Protein AF-A0A496LRU5-F1 (afdb_monomer_lite)

Secondary structure (DSSP, 8-state):
-HHHHHHHHHHHHHHHHHHHTT-B-TT--B----TTS-SHHHHHHHHHHHHHHHHHHHHSTTT---TTEEEEEETTEEEEEE-HHHHHHHS---S-SSSSS-TTS-SHHHHHT--SS-S--B-SHHHHTTSSSPBPPHHHHHHH-GGGGTT-TTS-SEEEEE--TT--SS-THHHHHHHHHHHHTT-EEEEE--TT--S-S-TTHHHHHHHHHHHH-

Radius of gyration: 19.45 Å; chains: 1; bounding box: 48×43×54 Å

Foldseek 3Di:
DVLVVLVLVVLQVVQVVQVVLQFADPVRHTFGADSVRDTNVVVVVQVQVVVQLVVVCVVVVPPDDPPQWDFDDPDPDTDTDGNVVVLVVVADQDATPVRQFDQAQPHVNQQVLDDPVGSGAGADPSSVVRHDDHHHDPVVSLVVDCLNCLLPPPDDQEEEDEAESNENSDDPSVVVSVQRSNVVSVGHYRYHHNYPDYDDDPPPVVVVVVVVVVVVD

Structure (mmCIF, N/CA/C/O backbone):
data_AF-A0A496LRU5-F1
#
_entry.id   AF-A0A496LRU5-F1
#
loop_
_atom_site.group_PDB
_atom_site.id
_atom_site.type_symbol
_atom_site.label_atom_id
_atom_site.label_alt_id
_atom_site.label_comp_id
_atom_site.label_asym_id
_atom_site.label_entity_id
_atom_site.label_seq_id
_atom_site.pdbx_PDB_ins_code
_atom_site.Cartn_x
_atom_site.Cartn_y
_atom_site.Cartn_z
_atom_site.occupancy
_atom_site.B_iso_or_equiv
_atom_site.auth_seq_id
_atom_site.auth_comp_id
_atom_site.auth_asym_id
_atom_site.auth_atom_id
_atom_site.pdbx_PDB_model_num
ATOM 1 N N . ALA A 1 1 ? 24.713 8.171 -2.375 1.00 74.06 1 ALA A N 1
ATOM 2 C CA . ALA A 1 1 ? 23.988 9.373 -2.842 1.00 74.06 1 ALA A CA 1
ATOM 3 C C . ALA A 1 1 ? 22.781 8.951 -3.674 1.00 74.06 1 ALA A C 1
ATOM 5 O O . ALA A 1 1 ? 21.661 9.258 -3.290 1.00 74.06 1 ALA A O 1
ATOM 6 N N . GLU A 1 2 ? 23.004 8.104 -4.676 1.00 91.38 2 GLU A N 1
ATOM 7 C CA . GLU A 1 2 ? 21.995 7.574 -5.601 1.00 91.38 2 GLU A CA 1
ATOM 8 C C . GLU A 1 2 ? 20.692 7.052 -4.958 1.00 91.38 2 GLU A C 1
ATOM 10 O O . GLU A 1 2 ? 19.622 7.573 -5.254 1.00 91.38 2 GLU A O 1
ATOM 15 N N . GLN A 1 3 ? 20.731 6.119 -3.994 1.00 94.38 3 GLN A N 1
ATOM 16 C CA . GLN A 1 3 ? 19.487 5.607 -3.377 1.00 94.38 3 GLN A CA 1
ATOM 17 C C . GLN A 1 3 ? 18.639 6.681 -2.668 1.00 94.38 3 GLN A C 1
ATOM 19 O O . GLN A 1 3 ? 17.418 6.537 -2.575 1.00 94.38 3 GLN A O 1
ATOM 24 N N . LYS A 1 4 ? 19.261 7.757 -2.160 1.00 96.38 4 LYS A N 1
ATOM 25 C CA . LYS A 1 4 ? 18.538 8.877 -1.532 1.00 96.38 4 LYS A CA 1
ATOM 26 C C . LYS A 1 4 ? 17.843 9.739 -2.587 1.00 96.38 4 LYS A C 1
ATOM 28 O O . LYS A 1 4 ? 16.709 10.150 -2.372 1.00 96.38 4 LYS A O 1
ATOM 33 N N . GLU A 1 5 ? 18.486 9.958 -3.731 1.00 97.12 5 GLU A N 1
ATOM 34 C CA . GLU A 1 5 ? 17.904 10.682 -4.868 1.00 97.12 5 GLU A CA 1
ATOM 35 C C . GLU A 1 5 ? 16.737 9.904 -5.481 1.00 97.12 5 GLU A C 1
ATOM 37 O O . GLU A 1 5 ? 15.654 10.460 -5.665 1.00 97.12 5 GLU A O 1
ATOM 42 N N . LEU A 1 6 ? 16.907 8.592 -5.689 1.00 97.69 6 LEU A N 1
ATOM 43 C CA . LEU A 1 6 ? 15.821 7.707 -6.118 1.00 97.69 6 LEU A CA 1
ATOM 44 C C . LEU A 1 6 ? 14.661 7.732 -5.116 1.00 97.69 6 LEU A C 1
ATOM 46 O O . LEU A 1 6 ? 13.498 7.784 -5.511 1.00 97.69 6 LEU A O 1
ATOM 50 N N . SER A 1 7 ? 14.969 7.750 -3.815 1.00 97.81 7 SER A N 1
ATOM 51 C CA . SER A 1 7 ? 13.952 7.813 -2.763 1.00 97.81 7 SER A CA 1
ATOM 52 C C . SER A 1 7 ? 13.174 9.124 -2.805 1.00 97.81 7 SER A C 1
ATOM 54 O O . SER A 1 7 ? 11.960 9.104 -2.616 1.00 97.81 7 SER A O 1
ATOM 56 N N . ALA A 1 8 ? 13.846 10.252 -3.046 1.00 97.94 8 ALA A N 1
ATOM 57 C CA . ALA A 1 8 ? 13.193 11.548 -3.179 1.00 97.94 8 ALA A CA 1
ATOM 58 C C . ALA A 1 8 ? 12.279 11.581 -4.413 1.00 97.94 8 ALA A C 1
ATOM 60 O O . ALA A 1 8 ? 11.120 11.973 -4.300 1.00 97.94 8 ALA A O 1
ATOM 61 N N . ALA A 1 9 ? 12.757 11.085 -5.558 1.00 97.75 9 ALA A N 1
ATOM 62 C CA . ALA A 1 9 ? 11.973 11.033 -6.789 1.00 97.75 9 ALA A CA 1
ATOM 63 C C . ALA A 1 9 ? 10.719 10.150 -6.649 1.00 97.75 9 ALA A C 1
ATOM 65 O O . ALA A 1 9 ? 9.624 10.567 -7.028 1.00 97.75 9 ALA A O 1
ATOM 66 N N . LEU A 1 10 ? 10.855 8.959 -6.054 1.00 98.12 10 LEU A N 1
ATOM 67 C CA . LEU A 1 10 ? 9.726 8.060 -5.790 1.00 98.12 10 LEU A CA 1
ATOM 68 C C . LEU A 1 10 ? 8.732 8.670 -4.793 1.00 98.12 10 LEU A C 1
ATOM 70 O O . LEU A 1 10 ? 7.524 8.609 -5.023 1.00 98.12 10 LEU A O 1
ATOM 74 N N . LYS A 1 11 ? 9.223 9.314 -3.722 1.00 98.00 11 LYS A N 1
ATOM 75 C CA . LYS A 1 11 ? 8.371 10.028 -2.759 1.00 98.00 11 LYS A CA 1
ATOM 76 C C . LYS A 1 11 ? 7.549 11.117 -3.452 1.00 98.00 11 LYS A C 1
ATOM 78 O O . LYS A 1 11 ? 6.349 11.196 -3.217 1.00 98.00 11 LYS A O 1
ATOM 83 N N . SER A 1 12 ? 8.163 11.921 -4.319 1.00 98.00 12 SER A N 1
ATOM 84 C CA . SER A 1 12 ? 7.475 13.006 -5.033 1.00 98.00 12 SER A CA 1
ATOM 85 C C . SER A 1 12 ? 6.451 12.521 -6.063 1.00 98.00 12 SER A C 1
ATOM 87 O O . SER A 1 12 ? 5.511 13.251 -6.367 1.00 98.00 12 SER A O 1
ATOM 89 N N . ALA A 1 13 ? 6.591 11.301 -6.590 1.00 98.06 13 ALA A N 1
ATOM 90 C CA . ALA A 1 13 ? 5.623 10.725 -7.526 1.00 98.06 13 ALA A CA 1
ATOM 91 C C . ALA A 1 13 ? 4.361 10.175 -6.831 1.00 98.06 13 ALA A C 1
ATOM 93 O O . ALA A 1 13 ? 3.287 10.122 -7.434 1.00 98.06 13 ALA A O 1
ATOM 94 N N . PHE A 1 14 ? 4.473 9.773 -5.562 1.00 98.62 14 PHE A N 1
ATOM 95 C CA . PHE A 1 14 ? 3.406 9.078 -4.842 1.00 98.62 14 PHE A CA 1
ATOM 96 C C . PHE A 1 14 ? 2.102 9.888 -4.670 1.00 98.62 14 PHE A C 1
ATOM 98 O O . PHE A 1 14 ? 1.035 9.308 -4.885 1.00 98.62 14 PHE A O 1
ATOM 105 N N . PRO A 1 15 ? 2.121 11.207 -4.367 1.00 98.75 15 PRO A N 1
ATOM 106 C CA . PRO A 1 15 ? 0.895 12.000 -4.251 1.00 98.75 15 PRO A CA 1
ATOM 107 C C . PRO A 1 15 ? 0.012 11.974 -5.500 1.00 98.75 15 PRO A C 1
ATOM 109 O O . PRO A 1 15 ? -1.200 11.791 -5.397 1.00 98.75 15 PRO A O 1
ATOM 112 N N . ALA A 1 16 ? 0.614 12.098 -6.687 1.00 98.56 16 ALA A N 1
ATOM 113 C CA . ALA A 1 16 ? -0.126 12.070 -7.946 1.00 98.56 16 ALA A CA 1
ATOM 114 C C . ALA A 1 16 ? -0.821 10.718 -8.159 1.00 98.56 16 ALA A C 1
ATOM 116 O O . ALA A 1 16 ? -1.989 10.680 -8.550 1.00 98.56 16 ALA A O 1
ATOM 117 N N . TYR A 1 17 ? -0.132 9.618 -7.835 1.00 98.50 17 TYR A N 1
ATOM 118 C CA . TYR A 1 17 ? -0.721 8.282 -7.864 1.00 98.50 17 TYR A CA 1
ATOM 119 C C . TYR A 1 17 ? -1.917 8.172 -6.911 1.00 98.50 17 TYR A C 1
ATOM 121 O O . TYR A 1 17 ? -3.005 7.820 -7.363 1.00 98.50 17 TYR A O 1
ATOM 129 N N . VAL A 1 18 ? -1.763 8.531 -5.630 1.00 98.75 18 VAL A N 1
ATOM 130 C CA . VAL A 1 18 ? -2.856 8.445 -4.640 1.00 98.75 18 VAL A CA 1
ATOM 131 C C . VAL A 1 18 ? -4.069 9.263 -5.080 1.00 98.75 18 VAL A C 1
ATOM 133 O O . VAL A 1 18 ? -5.191 8.761 -5.059 1.00 98.75 18 VAL A O 1
ATOM 136 N N . ASN A 1 19 ? -3.850 10.491 -5.551 1.00 98.81 19 ASN A N 1
ATOM 137 C CA . ASN A 1 19 ? -4.933 11.361 -6.002 1.00 98.81 19 ASN A CA 1
ATOM 138 C C . ASN A 1 19 ? -5.656 10.798 -7.234 1.00 98.81 19 ASN A C 1
ATOM 140 O O . ASN A 1 19 ? -6.875 10.928 -7.334 1.00 98.81 19 ASN A O 1
ATOM 144 N N . SER A 1 20 ? -4.942 10.122 -8.143 1.00 98.56 20 SER A N 1
ATOM 145 C CA . SER A 1 20 ? -5.554 9.499 -9.328 1.00 98.56 20 SER A CA 1
ATOM 146 C C . SER A 1 20 ? -6.570 8.400 -8.988 1.00 98.56 20 SER A C 1
ATOM 148 O O . SER A 1 20 ? -7.484 8.137 -9.770 1.00 98.56 20 SER A O 1
ATOM 150 N N . LEU A 1 21 ? -6.453 7.789 -7.804 1.00 98.56 21 LEU A N 1
ATOM 151 C CA . LEU A 1 21 ? -7.350 6.731 -7.343 1.00 98.56 21 LEU A CA 1
ATOM 152 C C . LEU A 1 21 ? -8.710 7.255 -6.859 1.00 98.56 21 LEU A C 1
ATOM 154 O O . LEU A 1 21 ? -9.627 6.457 -6.683 1.00 98.56 21 LEU A O 1
ATOM 158 N N . ASN A 1 22 ? -8.860 8.572 -6.650 1.00 98.38 22 ASN A N 1
ATOM 159 C CA . ASN A 1 22 ? -10.100 9.206 -6.177 1.00 98.38 22 ASN A CA 1
ATOM 160 C C . ASN A 1 22 ? -10.677 8.556 -4.903 1.00 98.38 22 ASN A C 1
ATOM 162 O O . ASN A 1 22 ? -11.898 8.432 -4.755 1.00 98.38 22 ASN A O 1
ATOM 166 N N . LEU A 1 23 ? -9.794 8.133 -3.992 1.00 98.69 23 LEU A N 1
ATOM 167 C CA . LEU A 1 23 ? -10.175 7.424 -2.774 1.00 98.69 23 LEU A CA 1
ATOM 168 C C . LEU A 1 23 ? -11.029 8.304 -1.862 1.00 98.69 23 LEU A C 1
ATOM 170 O O . LEU A 1 23 ? -10.785 9.503 -1.699 1.00 98.69 23 LEU A O 1
ATOM 174 N N . LYS A 1 24 ? -12.014 7.680 -1.224 1.00 98.69 24 LYS A N 1
ATOM 175 C CA . LYS A 1 24 ? -12.898 8.299 -0.242 1.00 98.69 24 LYS A CA 1
ATOM 176 C C . LYS A 1 24 ? -12.969 7.460 1.019 1.00 98.69 24 LYS A C 1
ATOM 178 O O . LYS A 1 24 ? -12.944 6.232 0.958 1.00 98.69 24 LYS A O 1
ATOM 183 N N . ASP A 1 25 ? -13.121 8.120 2.158 1.00 97.75 25 ASP A N 1
ATOM 184 C CA . ASP A 1 25 ? -13.444 7.428 3.400 1.00 97.75 25 ASP A CA 1
ATOM 185 C C . ASP A 1 25 ? -14.924 7.004 3.466 1.00 97.75 25 ASP A C 1
ATOM 187 O O . ASP A 1 25 ? -15.736 7.320 2.593 1.00 97.75 25 ASP A O 1
ATOM 191 N N . ALA A 1 26 ? -15.301 6.321 4.550 1.00 94.38 26 ALA A N 1
ATOM 192 C CA . ALA A 1 26 ? -16.673 5.868 4.786 1.00 94.38 26 ALA A CA 1
ATOM 193 C C . ALA A 1 26 ? -17.714 7.005 4.882 1.00 94.38 26 ALA A C 1
ATOM 195 O O . ALA A 1 26 ? -18.909 6.748 4.765 1.00 94.38 26 ALA A O 1
ATOM 196 N N . LYS A 1 27 ? -17.285 8.257 5.094 1.00 96.31 27 LYS A N 1
ATOM 197 C CA . LYS A 1 27 ? -18.152 9.448 5.098 1.00 96.31 27 LYS A CA 1
ATOM 198 C C . LYS A 1 27 ? -18.202 10.131 3.725 1.00 96.31 27 LYS A C 1
ATOM 200 O O . LYS A 1 27 ? -18.796 11.197 3.599 1.00 96.31 27 LYS A O 1
ATOM 205 N N . GLY A 1 28 ? -17.568 9.549 2.706 1.00 97.25 28 GLY A N 1
ATOM 206 C CA . GLY A 1 28 ? -17.490 10.097 1.356 1.00 97.25 28 GLY A CA 1
ATOM 207 C C . GLY A 1 28 ? -16.471 11.228 1.190 1.00 97.25 28 GLY A C 1
ATOM 208 O O . GLY A 1 28 ? -16.462 11.872 0.140 1.00 97.25 28 GLY A O 1
ATOM 209 N N . ARG A 1 29 ? -15.616 11.488 2.188 1.00 98.25 29 ARG A N 1
ATOM 210 C CA . ARG A 1 29 ? -14.600 12.551 2.126 1.00 98.25 29 ARG A CA 1
ATOM 211 C C . ARG A 1 29 ? -13.419 12.090 1.285 1.00 98.25 29 ARG A C 1
ATOM 213 O O . ARG A 1 29 ? -12.926 10.984 1.491 1.00 98.25 29 ARG A O 1
ATOM 220 N N . ALA A 1 30 ? -12.956 12.943 0.375 1.00 98.56 30 ALA A N 1
ATOM 221 C CA . ALA A 1 30 ? -11.807 12.647 -0.473 1.00 98.56 30 ALA A CA 1
ATOM 222 C C . ALA A 1 30 ? -10.511 12.530 0.348 1.00 98.56 30 ALA A C 1
ATOM 224 O O . ALA A 1 30 ? -10.233 13.353 1.228 1.00 98.56 30 ALA A O 1
ATOM 225 N N . LEU A 1 31 ? -9.720 11.508 0.033 1.00 98.81 31 LEU A N 1
ATOM 226 C CA . LEU A 1 31 ? -8.421 11.233 0.632 1.00 98.81 31 LEU A CA 1
ATOM 227 C C . LEU A 1 31 ? -7.329 11.558 -0.385 1.00 98.81 31 LEU A C 1
ATOM 229 O O . LEU A 1 31 ? -7.114 10.810 -1.336 1.00 98.81 31 LEU A O 1
ATOM 233 N N . THR A 1 32 ? -6.662 12.690 -0.187 1.00 98.81 32 THR A N 1
ATOM 234 C CA . THR A 1 32 ? -5.685 13.244 -1.127 1.00 98.81 32 THR A CA 1
ATOM 235 C C . THR A 1 32 ? -4.366 13.564 -0.442 1.00 98.81 32 THR A C 1
ATOM 237 O O . THR A 1 32 ? -4.296 13.687 0.785 1.00 98.81 32 THR A O 1
ATOM 240 N N . LEU A 1 33 ? -3.329 13.728 -1.258 1.00 98.81 33 LEU A N 1
ATOM 241 C CA . LEU A 1 33 ? -2.011 14.211 -0.869 1.00 98.81 33 LEU A CA 1
ATOM 242 C C . LEU A 1 33 ? -1.630 15.441 -1.697 1.00 98.81 33 LEU A C 1
ATOM 244 O O . LEU A 1 33 ? -1.815 15.480 -2.913 1.00 98.81 33 LEU A O 1
ATOM 248 N N . GLU A 1 34 ? -1.059 16.435 -1.038 1.00 98.50 34 GLU A N 1
ATOM 249 C CA . GLU A 1 34 ? -0.376 17.563 -1.657 1.00 98.50 34 GLU A CA 1
ATOM 250 C C . GLU A 1 34 ? 1.005 17.138 -2.188 1.00 98.50 34 GLU A C 1
ATOM 252 O O . GLU A 1 34 ? 1.523 16.088 -1.796 1.00 98.50 34 GLU A O 1
ATOM 257 N N . PRO A 1 35 ? 1.665 17.950 -3.040 1.00 97.69 35 PRO A N 1
ATOM 258 C CA . PRO A 1 35 ? 3.027 17.663 -3.504 1.00 97.69 35 PRO A CA 1
ATOM 259 C C . PRO A 1 35 ? 4.055 17.473 -2.375 1.00 97.69 35 PRO A C 1
ATOM 261 O O . PRO A 1 35 ? 5.057 16.787 -2.563 1.00 97.69 35 PRO A O 1
ATOM 264 N N . SER A 1 36 ? 3.803 18.057 -1.198 1.00 96.88 36 SER A N 1
ATOM 265 C CA . SER A 1 36 ? 4.598 17.869 0.023 1.00 96.88 36 SER A CA 1
ATOM 266 C C . SER A 1 36 ? 4.515 16.441 0.590 1.00 96.88 36 SER A C 1
ATOM 268 O O . SER A 1 36 ? 5.413 16.013 1.317 1.00 96.88 36 SER A O 1
ATOM 270 N N . GLY A 1 37 ? 3.464 15.691 0.242 1.00 97.06 37 GLY A N 1
ATOM 271 C CA . GLY A 1 37 ? 3.099 14.418 0.860 1.00 97.06 37 GLY A CA 1
ATOM 272 C C . GLY A 1 37 ? 2.202 14.561 2.095 1.00 97.06 37 GLY A C 1
ATOM 273 O O . GLY A 1 37 ? 1.860 13.547 2.699 1.00 97.06 37 GLY A O 1
ATOM 274 N N . GLU A 1 38 ? 1.806 15.783 2.459 1.00 97.94 38 GLU A N 1
ATOM 275 C CA . GLU A 1 38 ? 0.797 16.045 3.491 1.00 97.94 38 GLU A CA 1
ATOM 276 C C . GLU A 1 38 ? -0.619 15.976 2.900 1.00 97.94 38 GLU A C 1
ATOM 278 O O . GLU A 1 38 ? -0.798 16.077 1.689 1.00 97.94 38 GLU A O 1
ATOM 283 N N . GLY A 1 39 ? -1.643 15.789 3.733 1.00 98.06 39 GLY A N 1
ATOM 284 C CA . GLY A 1 39 ? -3.039 15.814 3.285 1.00 98.06 39 GLY A CA 1
ATOM 285 C C . GLY A 1 39 ? -3.934 14.797 3.984 1.00 98.06 39 GLY A C 1
ATOM 286 O O . GLY A 1 39 ? -3.503 14.036 4.854 1.00 98.06 39 GLY A O 1
ATOM 287 N N . SER A 1 40 ? -5.206 14.762 3.583 1.00 98.69 40 SER A N 1
ATOM 288 C CA . SER A 1 40 ? -6.230 13.938 4.234 1.00 98.69 40 SER A CA 1
ATOM 289 C C . SER A 1 40 ? -5.938 12.438 4.170 1.00 98.69 40 SER A C 1
ATOM 291 O O . SER A 1 40 ? -6.322 11.715 5.086 1.00 98.69 40 SER A O 1
ATOM 293 N N . PHE A 1 41 ? -5.223 11.955 3.146 1.00 98.81 41 PHE A N 1
ATOM 294 C CA . PHE A 1 41 ? -4.793 10.556 3.099 1.00 98.81 41 PHE A CA 1
ATOM 295 C C . PHE A 1 41 ? -3.747 10.237 4.181 1.00 98.81 41 PHE A C 1
ATOM 297 O O . PHE A 1 41 ? -3.882 9.228 4.872 1.00 98.81 41 PHE A O 1
ATOM 304 N N . LYS A 1 42 ? -2.744 11.104 4.390 1.00 98.31 42 LYS A N 1
ATOM 305 C CA . LYS A 1 42 ? -1.741 10.922 5.456 1.00 98.31 42 LYS A CA 1
ATOM 306 C C . LYS A 1 42 ? -2.395 10.987 6.838 1.00 98.31 42 LYS A C 1
ATOM 308 O O . LYS A 1 42 ? -2.134 10.126 7.674 1.00 98.31 42 LYS A O 1
ATOM 313 N N . GLU A 1 43 ? -3.319 11.923 7.053 1.00 97.69 43 GLU A N 1
ATOM 314 C CA . GLU A 1 43 ? -4.087 11.990 8.306 1.00 97.69 43 GLU A CA 1
ATOM 315 C C . GLU A 1 43 ? -4.954 10.742 8.530 1.00 97.69 43 GLU A C 1
ATOM 317 O O . GLU A 1 43 ? -5.107 10.281 9.661 1.00 97.69 43 GLU A O 1
ATOM 322 N N . TYR A 1 44 ? -5.468 10.127 7.462 1.00 98.00 44 TYR A N 1
ATOM 323 C CA . TYR A 1 44 ? -6.178 8.853 7.562 1.00 98.00 44 TYR A CA 1
ATOM 324 C C . TYR A 1 44 ? -5.251 7.698 7.978 1.00 98.00 44 TYR A C 1
ATOM 326 O O . TYR A 1 44 ? -5.631 6.881 8.820 1.00 98.00 44 TYR A O 1
ATOM 334 N N . VAL A 1 45 ? -4.022 7.642 7.447 1.00 97.94 45 VAL A N 1
ATOM 335 C CA . VAL A 1 45 ? -2.993 6.675 7.879 1.00 97.94 45 VAL A CA 1
ATOM 336 C C . VAL A 1 45 ? -2.672 6.864 9.365 1.00 97.94 45 VAL A C 1
ATOM 338 O O . VAL A 1 45 ? -2.715 5.896 10.125 1.00 97.94 45 VAL A O 1
ATOM 341 N N . LYS A 1 46 ? -2.425 8.108 9.798 1.00 96.44 46 LYS A N 1
ATOM 342 C CA . LYS A 1 46 ? -2.170 8.452 11.207 1.00 96.44 46 LYS A CA 1
ATOM 343 C C . LYS A 1 46 ? -3.315 7.998 12.101 1.00 96.44 46 LYS A C 1
ATOM 345 O O . LYS A 1 46 ? -3.089 7.284 13.071 1.00 96.44 46 LYS A O 1
ATOM 350 N N . LYS A 1 47 ? -4.554 8.331 11.728 1.00 94.56 47 LYS A N 1
ATOM 351 C CA . LYS A 1 47 ? -5.742 7.907 12.472 1.00 94.56 47 LYS A CA 1
ATOM 352 C C . LYS A 1 47 ? -5.851 6.382 12.555 1.00 94.56 47 LYS A C 1
ATOM 354 O O . LYS A 1 47 ? -6.185 5.863 13.612 1.00 94.56 47 LYS A O 1
ATOM 359 N N . THR A 1 48 ? -5.553 5.666 11.472 1.00 96.31 48 THR A N 1
ATOM 360 C CA . THR A 1 48 ? -5.593 4.194 11.441 1.00 96.31 48 THR A CA 1
ATOM 361 C C . THR A 1 48 ? -4.621 3.585 12.460 1.00 96.31 48 THR A C 1
ATOM 363 O O . THR A 1 48 ? -4.979 2.649 13.173 1.00 96.31 48 THR A O 1
ATOM 366 N N . LEU A 1 49 ? -3.412 4.140 12.578 1.00 95.50 49 LEU A N 1
ATOM 367 C CA . LEU A 1 49 ? -2.426 3.732 13.585 1.00 95.50 49 LEU A CA 1
ATOM 368 C C . LEU A 1 49 ? -2.848 4.123 15.011 1.00 95.50 49 LEU A C 1
ATOM 370 O O . LEU A 1 49 ? -2.699 3.326 15.937 1.00 95.50 49 LEU A O 1
ATOM 374 N N . SER A 1 50 ? -3.443 5.302 15.194 1.00 92.50 50 SER A N 1
ATOM 375 C CA . SER A 1 50 ? -4.003 5.707 16.489 1.00 92.50 50 SER A CA 1
ATOM 376 C C . SER A 1 50 ? -5.134 4.783 16.948 1.00 92.50 50 SER A C 1
ATOM 378 O O . SER A 1 50 ? -5.160 4.353 18.102 1.00 92.50 50 SER A O 1
ATOM 380 N N . ASP A 1 51 ? -6.047 4.428 16.040 1.00 92.12 51 ASP A N 1
ATOM 381 C CA . ASP A 1 51 ? -7.147 3.496 16.305 1.00 92.12 51 ASP A CA 1
ATOM 382 C C . ASP A 1 51 ? -6.611 2.089 16.621 1.00 92.12 51 ASP A C 1
ATOM 384 O O . ASP A 1 51 ? -7.119 1.419 17.523 1.00 92.12 51 ASP A O 1
ATOM 388 N N . SER A 1 52 ? -5.552 1.660 15.926 1.00 93.31 52 SER A N 1
ATOM 389 C CA . SER A 1 52 ? -4.828 0.414 16.200 1.00 93.31 52 SER A CA 1
ATOM 390 C C . SER A 1 52 ? -4.284 0.362 17.631 1.00 93.31 52 SER A C 1
ATOM 392 O O . SER A 1 52 ? -4.575 -0.583 18.372 1.00 93.31 52 SER A O 1
ATOM 394 N N . PHE A 1 53 ? -3.560 1.403 18.054 1.00 91.50 53 PHE A N 1
ATOM 395 C CA . PHE A 1 53 ? -3.045 1.504 19.419 1.00 91.50 53 PHE A CA 1
ATOM 396 C C . PHE A 1 53 ? -4.175 1.491 20.453 1.00 91.50 53 PHE A C 1
ATOM 398 O O . PHE A 1 53 ? -4.107 0.765 21.446 1.00 91.50 53 PHE A O 1
ATOM 405 N N . ALA A 1 54 ? -5.238 2.267 20.219 1.00 88.88 54 ALA A N 1
ATOM 406 C CA . ALA A 1 54 ? -6.388 2.326 21.116 1.00 88.88 54 ALA A CA 1
ATOM 407 C C . ALA A 1 54 ? -7.072 0.956 21.259 1.00 88.88 54 ALA A C 1
ATOM 409 O O . ALA A 1 54 ? -7.400 0.540 22.375 1.00 88.88 54 ALA A O 1
ATOM 410 N N . ALA A 1 55 ? -7.233 0.224 20.152 1.00 89.00 55 ALA A N 1
ATOM 411 C CA . ALA A 1 55 ? -7.779 -1.126 20.156 1.00 89.00 55 ALA A CA 1
ATOM 412 C C . ALA A 1 55 ? -6.901 -2.085 20.973 1.00 89.00 55 ALA A C 1
ATOM 414 O O . ALA A 1 55 ? -7.421 -2.792 21.838 1.00 89.00 55 ALA A O 1
ATOM 415 N N . ALA A 1 56 ? -5.581 -2.065 20.778 1.00 89.25 56 ALA A N 1
ATOM 416 C CA . ALA A 1 56 ? -4.653 -2.903 21.536 1.00 89.25 56 ALA A CA 1
ATOM 417 C C . ALA A 1 56 ? -4.654 -2.567 23.036 1.00 89.25 56 ALA A C 1
ATOM 419 O O . ALA A 1 56 ? -4.817 -3.450 23.878 1.00 89.25 56 ALA A O 1
ATOM 420 N N . LYS A 1 57 ? -4.603 -1.277 23.384 1.00 85.38 57 LYS A N 1
ATOM 421 C CA . LYS A 1 57 ? -4.676 -0.807 24.774 1.00 85.38 57 LYS A CA 1
ATOM 422 C C . LYS A 1 57 ? -5.988 -1.200 25.455 1.00 85.38 57 LYS A C 1
ATOM 424 O O . LYS A 1 57 ? -6.000 -1.473 26.650 1.00 85.38 57 LYS A O 1
ATOM 429 N N . SER A 1 58 ? -7.101 -1.245 24.722 1.00 83.56 58 SER A N 1
ATOM 430 C CA . SER A 1 58 ? -8.388 -1.670 25.288 1.00 83.56 58 SER A CA 1
ATOM 431 C C . SER A 1 58 ? -8.412 -3.153 25.689 1.00 83.56 58 SER A C 1
ATOM 433 O O . SER A 1 58 ? -9.101 -3.502 26.651 1.00 83.56 58 SER A O 1
ATOM 435 N N . ARG A 1 59 ? -7.638 -3.994 24.985 1.00 80.62 59 ARG A N 1
ATOM 436 C CA . ARG A 1 59 ? -7.498 -5.439 25.228 1.00 80.62 59 ARG A CA 1
ATOM 437 C C . ARG A 1 59 ? -6.518 -5.724 26.365 1.00 80.62 59 ARG A C 1
ATOM 439 O O . ARG A 1 59 ? -6.811 -6.545 27.227 1.00 80.62 59 ARG A O 1
ATOM 446 N N . GLU A 1 60 ? -5.410 -4.986 26.414 1.00 72.62 60 GLU A N 1
ATOM 447 C CA . GLU A 1 60 ? -4.323 -5.171 27.385 1.00 72.62 60 GLU A CA 1
ATOM 448 C C . GLU A 1 60 ? -4.028 -3.870 28.147 1.00 72.62 60 GLU A C 1
ATOM 450 O O . GLU A 1 60 ? -2.994 -3.218 27.983 1.00 72.62 60 GLU A O 1
ATOM 455 N N . LYS A 1 61 ? -4.981 -3.476 29.002 1.00 62.44 61 LYS A N 1
ATOM 456 C CA . LYS A 1 61 ? -5.055 -2.152 29.655 1.00 62.44 61 LYS A CA 1
ATOM 457 C C . LYS A 1 61 ? -3.829 -1.731 30.478 1.00 62.44 61 LYS A C 1
ATOM 459 O O . LYS A 1 61 ? -3.724 -0.551 30.805 1.00 62.44 61 LYS A O 1
ATOM 464 N N . SER A 1 62 ? -2.927 -2.647 30.829 1.00 61.03 62 SER A N 1
ATOM 465 C CA . SER A 1 62 ? -1.826 -2.406 31.771 1.00 61.03 62 SER A CA 1
ATOM 466 C C . SER A 1 62 ? -0.415 -2.425 31.170 1.00 61.03 62 SER A C 1
ATOM 468 O O . SER A 1 62 ? 0.519 -2.077 31.889 1.00 61.03 62 SER A O 1
ATOM 470 N N . LEU A 1 63 ? -0.228 -2.799 29.897 1.00 59.25 63 LEU A N 1
ATOM 471 C CA . LEU A 1 63 ? 1.118 -3.070 29.355 1.00 59.25 63 LEU A CA 1
ATOM 472 C C . LEU A 1 63 ? 1.599 -2.072 28.292 1.00 59.25 63 LEU A C 1
ATOM 474 O O . LEU A 1 63 ? 2.804 -1.877 28.142 1.00 59.25 63 LEU A O 1
ATOM 478 N N . LEU A 1 64 ? 0.688 -1.385 27.596 1.00 71.44 64 LEU A N 1
ATOM 479 C CA . LEU A 1 64 ? 1.059 -0.472 26.511 1.00 71.44 64 LEU A CA 1
ATOM 480 C C . LEU A 1 64 ? 1.225 0.971 27.004 1.00 71.44 64 LEU A C 1
ATOM 482 O O . LEU A 1 64 ? 0.251 1.669 27.312 1.00 71.44 64 LEU A O 1
ATOM 486 N N . LYS A 1 65 ? 2.480 1.432 27.048 1.00 70.88 65 LYS A N 1
ATOM 487 C CA . LYS A 1 65 ? 2.813 2.842 27.283 1.00 70.88 65 LYS A CA 1
ATOM 488 C C . LYS A 1 65 ? 2.543 3.663 26.013 1.00 70.88 65 LYS A C 1
ATOM 490 O O . LYS A 1 65 ? 2.838 3.193 24.917 1.00 70.88 65 LYS A O 1
ATOM 495 N N . PRO A 1 66 ? 2.000 4.886 26.135 1.00 72.81 66 PRO A N 1
ATOM 496 C CA . PRO A 1 66 ? 1.728 5.765 25.000 1.00 72.81 66 PRO A CA 1
ATOM 497 C C . PRO A 1 66 ? 3.014 6.450 24.501 1.00 72.81 66 PRO A C 1
ATOM 499 O O . PRO A 1 66 ? 3.102 7.668 24.498 1.00 72.81 66 PRO A O 1
ATOM 502 N N . GLU A 1 67 ? 4.035 5.679 24.122 1.00 77.88 67 GLU A N 1
ATOM 503 C CA . GLU A 1 67 ? 5.364 6.206 23.760 1.00 77.88 67 GLU A CA 1
ATOM 504 C C . GLU A 1 67 ? 5.316 7.190 22.579 1.00 77.88 67 GLU A C 1
ATOM 506 O O . GLU A 1 67 ? 6.029 8.190 22.567 1.00 77.88 67 GLU A O 1
ATOM 511 N N . PHE A 1 68 ? 4.384 6.968 21.653 1.00 85.19 68 PHE A N 1
ATOM 512 C CA . PHE A 1 68 ? 4.149 7.825 20.490 1.00 85.19 68 PHE A CA 1
ATOM 513 C C . PHE A 1 68 ? 2.955 8.765 20.653 1.00 85.19 68 PHE A C 1
ATOM 515 O O . PHE A 1 68 ? 2.479 9.295 19.655 1.00 85.19 68 PHE A O 1
ATOM 522 N N . PHE A 1 69 ? 2.435 8.963 21.869 1.00 83.31 69 PHE A N 1
ATOM 523 C CA . PHE A 1 69 ? 1.332 9.897 22.087 1.00 83.31 69 PHE A CA 1
ATOM 524 C C . PHE A 1 69 ? 1.677 10.946 23.132 1.00 83.31 69 PHE A C 1
ATOM 526 O O . PHE A 1 69 ? 2.082 10.628 24.251 1.00 83.31 69 PHE A O 1
ATOM 533 N N . THR A 1 70 ? 1.446 12.205 22.786 1.00 78.56 70 THR A N 1
ATOM 534 C CA . THR A 1 70 ? 1.440 13.316 23.737 1.00 78.56 70 THR A CA 1
ATOM 535 C C . THR A 1 70 ? 0.017 13.707 24.079 1.00 78.56 70 THR A C 1
ATOM 537 O O . THR A 1 70 ? -0.894 13.599 23.265 1.00 78.56 70 THR A O 1
ATOM 540 N N . LEU A 1 71 ? -0.180 14.121 25.327 1.00 73.50 71 LEU A N 1
ATOM 541 C CA . LEU A 1 71 ? -1.431 14.715 25.762 1.00 73.50 71 LEU A CA 1
ATOM 542 C C . LEU A 1 71 ? -1.336 16.213 25.487 1.00 73.50 71 LEU A C 1
ATOM 544 O O . LEU A 1 71 ? -0.545 16.900 26.132 1.00 73.50 71 LEU A O 1
ATOM 548 N N . GLU A 1 72 ? -2.120 16.703 24.536 1.00 67.44 72 GLU A N 1
ATOM 549 C CA . GLU A 1 72 ? -2.172 18.120 24.202 1.00 67.44 72 GLU A CA 1
ATOM 550 C C . GLU A 1 72 ? -3.501 18.730 24.634 1.00 67.44 72 GLU A C 1
ATOM 552 O O . GLU A 1 72 ? -4.578 18.158 24.451 1.00 67.44 72 GLU A O 1
ATOM 557 N N . THR A 1 73 ? -3.430 19.913 25.236 1.00 63.75 73 THR A N 1
ATOM 558 C CA . THR A 1 73 ? -4.607 20.708 25.583 1.00 63.75 73 THR A CA 1
ATOM 559 C C . THR A 1 73 ? -4.914 21.680 24.456 1.00 63.75 73 THR A C 1
ATOM 561 O O . THR A 1 73 ? -4.228 22.691 24.300 1.00 63.75 73 THR A O 1
ATOM 564 N N . HIS A 1 74 ? -5.985 21.410 23.719 1.00 63.25 74 HIS A N 1
ATOM 565 C CA . HIS A 1 74 ? -6.541 22.326 22.730 1.00 63.25 74 HIS A CA 1
ATOM 566 C C . HIS A 1 74 ? -7.710 23.087 23.368 1.00 63.25 74 HIS A C 1
ATOM 568 O O . HIS A 1 74 ? -8.869 22.686 23.301 1.00 63.25 74 HIS A O 1
ATOM 574 N N . GLY A 1 75 ? -7.4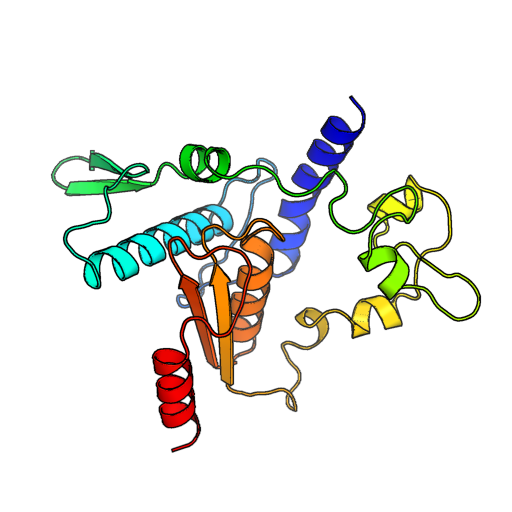08 24.179 24.075 1.00 71.62 75 GLY A N 1
ATOM 575 C CA . GLY A 1 75 ? -8.413 24.885 24.876 1.00 71.62 75 GLY A CA 1
ATOM 576 C C . GLY A 1 75 ? -8.885 24.035 26.063 1.00 71.62 75 GLY A C 1
ATOM 577 O O . GLY A 1 75 ? -8.084 23.694 26.928 1.00 71.62 75 GLY A O 1
ATOM 578 N N . CYS A 1 76 ? -10.179 23.695 26.121 1.00 66.19 76 CYS A N 1
ATOM 579 C CA . CYS A 1 76 ? -10.752 22.843 27.177 1.00 66.19 76 CYS A CA 1
ATOM 580 C C . CYS A 1 76 ? -10.773 21.344 26.828 1.00 66.19 76 CYS A C 1
ATOM 582 O O . CYS A 1 76 ? -11.240 20.546 27.642 1.00 66.19 76 CYS A O 1
ATOM 584 N N . THR A 1 77 ? -10.314 20.947 25.637 1.00 50.47 77 THR A N 1
ATOM 585 C CA . THR A 1 77 ? -10.281 19.543 25.211 1.00 50.47 77 THR A CA 1
ATOM 586 C C . THR A 1 77 ? -8.875 18.970 25.332 1.00 50.47 77 THR A C 1
ATOM 588 O O . THR A 1 77 ? -7.894 19.579 24.910 1.00 50.47 77 THR A O 1
ATOM 591 N N . LEU A 1 78 ? -8.791 17.783 25.932 1.00 59.19 78 LEU A N 1
ATOM 592 C CA . LEU A 1 78 ? -7.587 16.961 25.965 1.00 59.19 78 LEU A CA 1
ATOM 593 C C . LEU A 1 78 ? -7.596 16.060 24.732 1.00 59.19 78 LEU A C 1
ATOM 595 O O . LEU A 1 78 ? -8.505 15.243 24.581 1.00 59.19 78 LEU A O 1
ATOM 599 N N . GLU A 1 79 ? -6.593 16.203 23.876 1.00 65.25 79 GLU A N 1
ATOM 600 C CA . GLU A 1 79 ? -6.412 15.368 22.693 1.00 65.25 79 GLU A CA 1
ATOM 601 C C . GLU A 1 79 ? -5.103 14.584 22.794 1.00 65.25 79 GLU A C 1
ATOM 603 O O . GLU A 1 79 ? -4.118 15.045 23.371 1.00 65.25 79 GLU A O 1
ATOM 608 N N . TYR A 1 80 ? -5.111 13.360 22.270 1.00 72.31 80 TYR A N 1
ATOM 609 C CA . TYR A 1 80 ? -3.896 12.573 22.113 1.00 72.31 80 TYR A CA 1
ATOM 610 C C . TYR A 1 80 ? -3.319 12.872 20.736 1.00 72.31 80 TYR A C 1
ATOM 612 O O . TYR A 1 80 ? -3.901 12.458 19.732 1.00 72.31 80 TYR A O 1
ATOM 620 N N . ASP A 1 81 ? -2.187 13.565 20.697 1.00 81.50 81 ASP A N 1
ATOM 621 C CA . ASP A 1 81 ? -1.446 13.771 19.460 1.00 81.50 81 ASP A CA 1
ATOM 622 C C . ASP A 1 81 ? -0.550 12.561 19.192 1.00 81.50 81 ASP A C 1
ATOM 624 O O . ASP A 1 81 ? 0.204 12.133 20.068 1.00 81.50 81 ASP A O 1
ATOM 628 N N . PHE A 1 82 ? -0.669 11.977 18.000 1.00 88.50 82 PHE A N 1
ATOM 629 C CA . PHE A 1 82 ? 0.124 10.822 17.594 1.00 88.50 82 PHE A CA 1
ATOM 630 C C . PHE A 1 82 ? 1.375 11.288 16.858 1.00 88.50 82 PHE A C 1
ATOM 632 O O . PHE A 1 82 ? 1.303 11.800 15.738 1.00 88.50 82 PHE A O 1
ATOM 639 N N . LYS A 1 83 ? 2.529 11.018 17.466 1.00 91.06 83 LYS A N 1
ATOM 640 C CA . LYS A 1 83 ? 3.866 11.287 16.938 1.00 91.06 83 LYS A CA 1
ATOM 641 C C . LYS A 1 83 ? 4.208 10.302 15.825 1.00 91.06 83 LYS A C 1
ATOM 643 O O . LYS A 1 83 ? 4.997 9.374 16.000 1.00 91.06 83 LYS A O 1
ATOM 648 N N . PHE A 1 84 ? 3.562 10.487 14.680 1.00 92.25 84 PHE A N 1
ATOM 649 C CA . PHE A 1 84 ? 3.657 9.593 13.529 1.00 92.25 84 PHE A CA 1
ATOM 650 C C . PHE A 1 84 ? 5.095 9.438 13.025 1.00 92.25 84 PHE A C 1
ATOM 652 O O . PHE A 1 84 ? 5.532 8.330 12.733 1.00 92.25 84 PHE A O 1
ATOM 659 N N . GL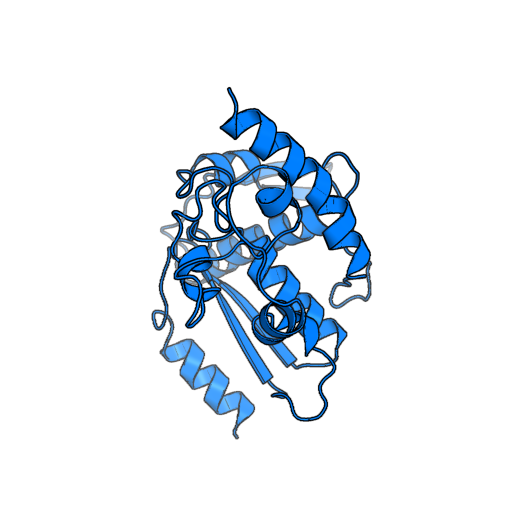U A 1 85 ? 5.852 10.525 12.976 1.00 92.06 85 GLU A N 1
ATOM 660 C CA . GLU A 1 85 ? 7.227 10.543 12.496 1.00 92.06 85 GLU A CA 1
ATOM 661 C C . GLU A 1 85 ? 8.152 9.783 13.455 1.00 92.06 85 GLU A C 1
ATOM 663 O O . GLU A 1 85 ? 8.955 8.976 12.991 1.00 92.06 85 GLU A O 1
ATOM 668 N N . ASP A 1 86 ? 7.979 9.941 14.771 1.00 92.56 86 ASP A N 1
ATOM 669 C CA . ASP A 1 86 ? 8.715 9.159 15.775 1.00 92.56 86 ASP A CA 1
ATOM 670 C C . ASP A 1 86 ? 8.365 7.668 15.671 1.00 92.56 86 ASP A C 1
ATOM 672 O O . ASP A 1 86 ? 9.252 6.817 15.732 1.00 92.56 86 ASP A O 1
ATOM 676 N N . PHE A 1 87 ? 7.088 7.340 15.444 1.00 93.19 87 PHE A N 1
ATOM 677 C CA . PHE A 1 87 ? 6.650 5.963 15.213 1.00 93.19 87 PHE A CA 1
ATOM 678 C C . PHE A 1 87 ? 7.307 5.362 13.964 1.00 93.19 87 PHE A C 1
ATOM 680 O O . PHE A 1 87 ? 7.884 4.278 14.030 1.00 93.19 87 PHE A O 1
ATOM 687 N N . VAL A 1 88 ? 7.279 6.070 12.834 1.00 91.94 88 VAL A N 1
ATOM 688 C CA . VAL A 1 88 ? 7.912 5.615 11.588 1.00 91.94 88 VAL A CA 1
ATOM 689 C C . VAL A 1 88 ? 9.424 5.449 11.766 1.00 91.94 88 VAL A C 1
ATOM 691 O O . VAL A 1 88 ? 9.977 4.462 11.290 1.00 91.94 88 VAL A O 1
ATOM 694 N N . LEU A 1 89 ? 10.089 6.369 12.473 1.00 91.75 89 LEU A N 1
ATOM 695 C CA . LEU A 1 89 ? 11.529 6.304 12.749 1.00 91.75 89 LEU A CA 1
ATOM 696 C C . LEU A 1 89 ? 11.914 5.217 13.760 1.00 91.75 89 LEU A C 1
ATOM 698 O O . LEU A 1 89 ? 13.060 4.766 13.750 1.00 91.75 89 LEU A O 1
ATOM 702 N N . SER A 1 90 ? 10.981 4.781 14.609 1.00 91.81 90 SER A N 1
ATOM 703 C CA . SER A 1 90 ? 11.209 3.675 15.545 1.00 91.81 90 SER A CA 1
ATOM 704 C C . SER A 1 90 ? 11.350 2.321 14.841 1.00 91.81 90 SER A C 1
ATOM 706 O O . SER A 1 90 ? 11.970 1.404 15.378 1.00 91.81 90 SER A O 1
ATOM 708 N N . MET A 1 91 ? 10.811 2.198 13.623 1.00 89.62 91 MET A N 1
ATOM 709 C CA . MET A 1 91 ? 10.907 0.990 12.813 1.00 89.62 91 MET A CA 1
ATOM 710 C C . MET A 1 91 ? 12.119 1.067 11.876 1.00 89.62 91 MET A C 1
ATOM 712 O O . MET A 1 91 ? 12.248 2.025 11.106 1.00 89.62 91 MET A O 1
ATOM 716 N N . PRO A 1 92 ? 13.007 0.057 11.865 1.00 88.25 92 PRO A N 1
ATOM 717 C CA . PRO A 1 92 ? 14.108 0.038 10.917 1.00 88.25 92 PRO A CA 1
ATOM 718 C C . PRO A 1 92 ? 13.575 -0.098 9.487 1.00 88.25 92 PRO A C 1
ATOM 720 O O . PRO A 1 92 ? 12.663 -0.878 9.201 1.00 88.25 92 PRO A O 1
ATOM 723 N N . ARG A 1 93 ? 14.183 0.644 8.558 1.00 92.06 93 ARG A N 1
ATOM 724 C CA . ARG A 1 93 ? 13.890 0.506 7.130 1.00 92.06 93 ARG A CA 1
ATOM 725 C C . ARG A 1 93 ? 14.367 -0.862 6.634 1.00 92.06 93 ARG A C 1
ATOM 727 O O . ARG A 1 93 ? 15.571 -1.090 6.577 1.00 92.06 93 ARG A O 1
ATOM 734 N N . ALA A 1 94 ? 13.439 -1.725 6.221 1.00 93.50 94 ALA A N 1
ATOM 735 C CA . ALA A 1 94 ? 13.756 -3.089 5.791 1.00 93.50 94 ALA A CA 1
ATOM 736 C C . ALA A 1 94 ? 14.443 -3.176 4.416 1.00 93.50 94 ALA A C 1
ATOM 738 O O . ALA A 1 94 ? 15.335 -3.997 4.220 1.00 93.50 94 ALA A O 1
ATOM 739 N N . LYS A 1 95 ? 14.038 -2.336 3.453 1.00 96.25 95 LYS A N 1
ATOM 740 C CA . LYS A 1 95 ? 14.430 -2.471 2.037 1.00 96.25 95 LYS A CA 1
ATOM 741 C C . LYS A 1 95 ? 15.239 -1.277 1.530 1.00 96.25 95 LYS A C 1
ATOM 743 O O . LYS A 1 95 ? 15.052 -0.151 1.989 1.00 96.25 95 LYS A O 1
ATOM 748 N N . ALA A 1 96 ? 16.120 -1.522 0.559 1.00 95.69 96 ALA A N 1
ATOM 749 C CA . ALA A 1 96 ? 16.844 -0.492 -0.191 1.00 95.69 96 ALA A CA 1
ATOM 750 C C . ALA A 1 96 ? 15.916 0.264 -1.171 1.00 95.69 96 ALA A C 1
ATOM 752 O O . ALA A 1 96 ? 14.709 0.037 -1.203 1.00 95.69 96 ALA A O 1
ATOM 753 N N . THR A 1 97 ? 16.448 1.222 -1.939 1.00 97.38 97 THR A N 1
ATOM 754 C CA . THR A 1 97 ? 15.671 1.946 -2.968 1.00 97.38 97 THR A CA 1
ATOM 755 C C . THR A 1 97 ? 16.158 1.616 -4.384 1.00 97.38 97 THR A C 1
ATOM 757 O O . THR A 1 97 ? 17.355 1.787 -4.614 1.00 97.38 97 THR A O 1
ATOM 760 N N . PRO A 1 98 ? 15.265 1.288 -5.343 1.00 97.44 98 PRO A N 1
ATOM 761 C CA . PRO A 1 98 ? 13.831 1.021 -5.167 1.00 97.44 98 PRO A CA 1
ATOM 762 C C . PRO A 1 98 ? 13.580 -0.288 -4.403 1.00 97.44 98 PRO A C 1
ATOM 764 O O . PRO A 1 98 ? 14.343 -1.239 -4.524 1.00 97.44 98 PRO A O 1
ATOM 767 N N . ALA A 1 99 ? 12.515 -0.328 -3.599 1.00 98.31 99 ALA A N 1
ATOM 768 C CA . ALA A 1 99 ? 12.284 -1.434 -2.663 1.00 98.31 99 ALA A CA 1
ATOM 769 C C . ALA A 1 99 ? 11.770 -2.726 -3.317 1.00 98.31 99 ALA A C 1
ATOM 771 O O . ALA A 1 99 ? 11.870 -3.777 -2.699 1.00 98.31 99 ALA A O 1
ATOM 772 N N . PHE A 1 100 ? 11.208 -2.641 -4.525 1.00 98.50 100 PHE A N 1
ATOM 773 C CA . PHE A 1 100 ? 10.579 -3.773 -5.213 1.00 98.50 100 PHE A CA 1
ATOM 774 C C . PHE A 1 100 ? 11.158 -3.931 -6.619 1.00 98.50 100 PHE A C 1
ATOM 776 O O . PHE A 1 100 ? 11.796 -4.929 -6.905 1.00 98.50 100 PHE A O 1
ATOM 783 N N . ASP A 1 101 ? 11.039 -2.919 -7.480 1.00 98.56 101 ASP A N 1
ATOM 784 C CA . ASP A 1 101 ? 11.601 -2.974 -8.836 1.00 98.56 101 ASP A CA 1
ATOM 785 C C . ASP A 1 101 ? 13.062 -2.494 -8.846 1.00 98.56 101 ASP A C 1
ATOM 787 O O . ASP A 1 101 ? 13.331 -1.297 -9.005 1.00 98.56 101 ASP A O 1
ATOM 791 N N . GLY A 1 102 ? 14.000 -3.405 -8.587 1.00 97.88 102 GLY A N 1
ATOM 792 C CA . GLY A 1 102 ? 15.425 -3.098 -8.493 1.00 97.88 102 GLY A CA 1
ATOM 793 C C . GLY A 1 102 ? 16.016 -2.697 -9.846 1.00 97.88 102 GLY A C 1
ATOM 794 O O . GLY A 1 102 ? 15.655 -3.260 -10.874 1.00 97.88 102 GLY A O 1
ATOM 795 N N . LEU A 1 103 ? 16.929 -1.717 -9.866 1.00 97.44 103 LEU A N 1
ATOM 796 C CA . LEU A 1 103 ? 17.532 -1.219 -11.117 1.00 97.44 103 LEU A CA 1
ATOM 797 C C . LEU A 1 103 ? 18.390 -2.267 -11.846 1.00 97.44 103 LEU A C 1
ATOM 799 O O . LEU A 1 103 ? 18.563 -2.175 -13.057 1.00 97.44 103 LEU A O 1
ATOM 803 N N . GLU A 1 104 ? 18.902 -3.256 -11.118 1.00 96.94 104 GLU A N 1
ATOM 804 C CA . GLU A 1 104 ? 19.731 -4.347 -11.638 1.00 96.94 104 GLU A CA 1
ATOM 805 C C . GLU A 1 104 ? 18.935 -5.659 -11.743 1.00 96.94 104 GLU A C 1
ATOM 807 O O . GLU A 1 104 ? 19.526 -6.726 -11.876 1.00 96.94 104 GLU A O 1
ATOM 812 N N . LEU A 1 105 ? 17.597 -5.593 -11.657 1.00 98.06 105 LEU A N 1
ATOM 813 C CA . LEU A 1 105 ? 16.696 -6.754 -11.656 1.00 98.06 105 LEU A CA 1
ATOM 814 C C . LEU A 1 105 ? 16.976 -7.758 -10.523 1.00 98.06 105 LEU A C 1
ATOM 816 O O . LEU A 1 105 ? 16.722 -8.952 -10.649 1.00 98.06 105 LEU A O 1
ATOM 820 N N . GLN A 1 106 ? 17.509 -7.267 -9.407 1.00 96.62 106 GLN A N 1
ATOM 821 C CA . GLN A 1 106 ? 18.063 -8.086 -8.331 1.00 96.62 106 GLN A CA 1
ATOM 822 C C . GLN A 1 106 ? 17.057 -8.493 -7.246 1.00 96.62 106 GLN A C 1
ATOM 824 O O . GLN A 1 106 ? 17.412 -9.238 -6.332 1.00 96.62 106 GLN A O 1
ATOM 829 N N . ASN A 1 107 ? 15.835 -7.959 -7.285 1.00 97.94 107 ASN A N 1
ATOM 830 C CA . ASN A 1 107 ? 14.833 -8.220 -6.257 1.00 97.94 107 ASN A CA 1
ATOM 831 C C . ASN A 1 107 ? 13.927 -9.399 -6.653 1.00 97.94 107 ASN A C 1
ATOM 833 O O . ASN A 1 107 ? 13.699 -9.617 -7.844 1.00 97.94 107 ASN A O 1
ATOM 837 N N . PRO A 1 108 ? 13.337 -10.121 -5.682 1.00 98.12 108 PRO A N 1
ATOM 838 C CA . PRO A 1 108 ? 12.431 -11.238 -5.965 1.00 98.12 108 PRO A CA 1
ATOM 839 C C . PRO A 1 108 ? 11.241 -10.860 -6.854 1.00 98.12 108 PRO A C 1
ATOM 841 O O . PRO A 1 108 ? 10.778 -11.663 -7.656 1.00 98.12 108 PRO A O 1
ATOM 844 N N . GLU A 1 109 ? 10.742 -9.628 -6.747 1.00 98.56 109 GLU A N 1
ATOM 845 C CA . GLU A 1 109 ? 9.645 -9.167 -7.593 1.00 98.56 109 GLU A CA 1
ATOM 846 C C . GLU A 1 109 ? 10.063 -9.034 -9.062 1.00 98.56 109 GLU A C 1
ATOM 848 O O . GLU A 1 109 ? 9.225 -9.206 -9.941 1.00 98.56 109 GLU A O 1
ATOM 853 N N . ASN A 1 110 ? 11.341 -8.774 -9.356 1.00 98.69 110 ASN A N 1
ATOM 854 C CA . ASN A 1 110 ? 11.822 -8.774 -10.735 1.00 98.69 110 ASN A CA 1
ATOM 855 C C . ASN A 1 110 ? 11.784 -10.185 -11.338 1.00 98.69 110 ASN A C 1
ATOM 857 O O . ASN A 1 110 ? 11.336 -10.330 -12.474 1.00 98.69 110 ASN A O 1
ATOM 861 N N . ASP A 1 111 ? 12.190 -11.201 -10.569 1.00 98.38 111 ASP A N 1
ATOM 862 C CA . ASP A 1 111 ? 12.110 -12.623 -10.946 1.00 98.38 111 ASP A CA 1
ATOM 863 C C . ASP A 1 111 ? 10.656 -13.076 -11.161 1.00 98.38 111 ASP A C 1
ATOM 865 O O . ASP A 1 111 ? 10.338 -13.698 -12.171 1.00 98.38 111 ASP A O 1
ATOM 869 N N . PHE A 1 112 ? 9.727 -12.645 -10.295 1.00 98.25 112 PHE A N 1
ATOM 870 C CA . PHE A 1 112 ? 8.291 -12.907 -10.469 1.00 98.25 112 PHE A CA 1
ATOM 871 C C . PHE A 1 112 ? 7.747 -12.433 -11.828 1.00 98.25 112 PHE A C 1
ATOM 873 O O . PHE A 1 112 ? 6.851 -13.063 -12.391 1.00 98.25 112 PHE A O 1
ATOM 880 N N . PHE A 1 113 ? 8.266 -11.316 -12.345 1.00 98.62 113 PHE A N 1
ATOM 881 C CA . PHE A 1 113 ? 7.869 -10.760 -13.640 1.00 98.62 113 PHE A CA 1
ATOM 882 C C . PHE A 1 113 ? 8.700 -11.278 -14.826 1.00 98.62 113 PHE A C 1
ATOM 884 O O . PHE A 1 113 ? 8.481 -10.824 -15.953 1.00 98.62 113 PHE A O 1
ATOM 891 N N . GLY A 1 114 ? 9.623 -12.213 -14.595 1.00 98.00 114 GLY A N 1
ATOM 892 C CA . GLY A 1 114 ? 10.319 -12.946 -15.645 1.00 98.00 114 GLY A CA 1
ATOM 893 C C . GLY A 1 114 ? 9.397 -13.841 -16.480 1.00 98.00 114 GLY A C 1
ATOM 894 O O . GLY A 1 114 ? 8.208 -14.018 -16.204 1.00 98.00 114 GLY A O 1
ATOM 895 N N . ASP A 1 115 ? 9.958 -14.415 -17.536 1.00 97.62 115 ASP A N 1
ATOM 896 C CA . ASP A 1 115 ? 9.310 -15.377 -18.420 1.00 97.62 115 ASP A CA 1
ATOM 897 C C . ASP A 1 115 ? 10.333 -16.365 -19.011 1.00 97.62 115 ASP A C 1
ATOM 899 O O . ASP A 1 115 ? 11.450 -16.507 -18.514 1.00 97.62 115 ASP A O 1
ATOM 903 N N . ALA A 1 116 ? 9.935 -17.108 -20.048 1.00 97.25 116 ALA A N 1
ATOM 904 C CA . ALA A 1 116 ? 10.794 -18.108 -20.678 1.00 97.25 116 ALA A CA 1
ATOM 905 C C . ALA A 1 116 ? 12.024 -17.506 -21.385 1.00 97.25 116 ALA A C 1
ATOM 907 O O . ALA A 1 116 ? 13.005 -18.224 -21.579 1.00 97.25 116 ALA A O 1
ATOM 908 N N . ASP A 1 117 ? 11.975 -16.223 -21.756 1.00 96.88 117 ASP A N 1
ATOM 909 C CA . ASP A 1 117 ? 13.025 -15.549 -22.521 1.00 96.88 117 ASP A CA 1
ATOM 910 C C . ASP A 1 117 ? 13.935 -14.693 -21.623 1.00 96.88 117 ASP A C 1
ATOM 912 O O . ASP A 1 117 ? 15.120 -14.530 -21.924 1.00 96.88 117 ASP A O 1
ATOM 916 N N . ALA A 1 118 ? 13.422 -14.179 -20.497 1.00 97.38 118 ALA A N 1
ATOM 917 C CA . ALA A 1 118 ? 14.220 -13.466 -19.500 1.00 97.38 118 ALA A CA 1
ATOM 918 C C . ALA A 1 118 ? 13.826 -13.830 -18.064 1.00 97.38 118 ALA A C 1
ATOM 920 O O . ALA A 1 118 ? 12.674 -13.678 -17.669 1.00 97.38 118 ALA A O 1
ATOM 921 N N . ALA A 1 119 ? 14.814 -14.213 -17.250 1.00 97.75 119 ALA A N 1
ATOM 922 C CA . ALA A 1 119 ? 14.602 -14.642 -15.865 1.00 97.75 119 ALA A CA 1
ATOM 923 C C . ALA A 1 119 ? 13.997 -13.558 -14.957 1.00 97.75 119 ALA A C 1
ATOM 925 O O . ALA A 1 119 ? 13.317 -13.882 -13.996 1.00 97.75 119 ALA A O 1
ATOM 926 N N . ALA A 1 120 ? 14.232 -12.281 -15.256 1.00 98.44 120 ALA A N 1
ATOM 927 C CA . ALA A 1 120 ? 13.718 -11.172 -14.471 1.00 98.44 120 ALA A CA 1
ATOM 928 C C . ALA A 1 120 ? 13.401 -9.977 -15.374 1.00 98.44 120 ALA A C 1
ATOM 930 O O . ALA A 1 120 ? 14.099 -9.740 -16.364 1.00 98.44 120 ALA A O 1
ATOM 931 N N . LYS A 1 121 ? 12.358 -9.217 -15.030 1.00 98.75 121 LYS A N 1
ATOM 932 C CA . LYS A 1 121 ? 11.942 -8.015 -15.769 1.00 98.75 121 LYS A CA 1
ATOM 933 C C . LYS A 1 121 ? 11.585 -6.869 -14.829 1.00 98.75 121 LYS A C 1
ATOM 935 O O . LYS A 1 121 ? 11.219 -7.059 -13.667 1.00 98.75 121 LYS A O 1
ATOM 940 N N . HIS A 1 122 ? 11.689 -5.651 -15.345 1.00 98.81 122 HIS A N 1
ATOM 941 C CA . HIS A 1 122 ? 11.129 -4.476 -14.694 1.00 98.81 122 HIS A CA 1
ATOM 942 C C . HIS A 1 122 ? 9.602 -4.506 -14.772 1.00 98.81 122 HIS A C 1
ATOM 944 O O . HIS A 1 122 ? 9.017 -5.069 -15.696 1.00 98.81 122 HIS A O 1
ATOM 950 N N . PHE A 1 123 ? 8.940 -3.840 -13.834 1.00 98.69 123 PHE A N 1
ATOM 951 C CA . PHE A 1 123 ? 7.474 -3.735 -13.793 1.00 98.69 123 PHE A CA 1
ATOM 952 C C . PHE A 1 123 ? 6.991 -2.318 -13.468 1.00 98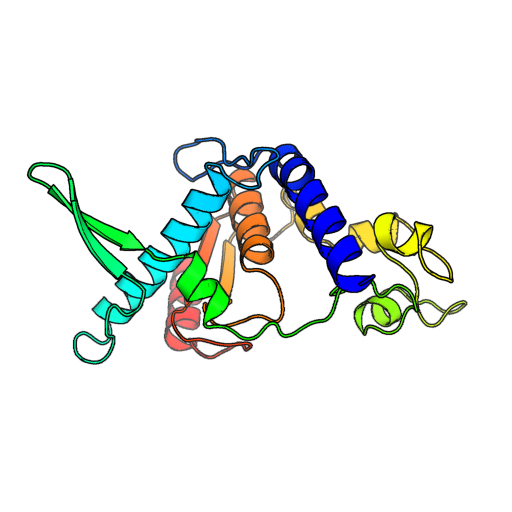.69 123 PHE A C 1
ATOM 954 O O . PHE A 1 123 ? 5.802 -2.067 -13.266 1.00 98.69 123 PHE A O 1
ATOM 961 N N . THR A 1 124 ? 7.916 -1.362 -13.461 1.00 98.44 124 THR A N 1
ATOM 962 C CA . THR A 1 124 ? 7.655 0.067 -13.377 1.00 98.44 124 THR A CA 1
ATOM 963 C C . THR A 1 124 ? 8.426 0.795 -14.471 1.00 98.44 124 THR A C 1
ATOM 965 O O . THR A 1 124 ? 9.588 0.501 -14.752 1.00 98.44 124 THR A O 1
ATOM 968 N N . GLU A 1 125 ? 7.819 1.829 -15.057 1.00 97.62 125 GLU A N 1
ATOM 969 C CA . GLU A 1 125 ? 8.556 2.709 -15.972 1.00 97.62 125 GLU A CA 1
ATOM 970 C C . GLU A 1 125 ? 9.724 3.421 -15.276 1.00 97.62 125 GLU A C 1
ATOM 972 O O . GLU A 1 125 ? 10.699 3.798 -15.925 1.00 97.62 125 GLU A O 1
ATOM 977 N N . PHE A 1 126 ? 9.614 3.650 -13.961 1.00 97.88 126 PHE A N 1
ATOM 978 C CA . PHE A 1 126 ? 10.624 4.366 -13.191 1.00 97.88 126 PHE A CA 1
ATOM 979 C C . PHE A 1 126 ? 11.965 3.633 -13.215 1.00 97.88 126 PHE A C 1
ATOM 981 O O . PHE A 1 126 ? 12.980 4.265 -13.529 1.00 97.88 126 PHE A O 1
ATOM 988 N N . SER A 1 127 ? 11.950 2.335 -12.903 1.00 98.12 127 SER A N 1
ATOM 989 C CA . SER A 1 127 ? 13.150 1.503 -12.891 1.00 98.12 127 SER A CA 1
ATOM 990 C C . SER A 1 127 ? 13.573 1.114 -14.302 1.00 98.12 127 SER A C 1
ATOM 992 O O . SER A 1 127 ? 14.746 1.268 -14.610 1.00 98.12 127 SER A O 1
ATOM 994 N N . ALA A 1 128 ? 12.644 0.779 -15.207 1.00 98.00 128 ALA A N 1
ATOM 995 C CA . ALA A 1 128 ? 12.985 0.432 -16.594 1.00 98.00 128 ALA A CA 1
ATOM 996 C C . ALA A 1 128 ? 13.746 1.540 -17.347 1.00 98.00 128 ALA A C 1
ATOM 998 O O . ALA A 1 128 ? 14.624 1.261 -18.154 1.00 98.00 128 ALA A O 1
ATOM 999 N N . LYS A 1 129 ? 13.446 2.817 -17.070 1.00 97.44 129 LYS A N 1
ATOM 1000 C CA . LYS A 1 129 ? 14.151 3.963 -17.680 1.00 97.44 129 LYS A CA 1
ATOM 1001 C C . LYS A 1 129 ? 15.543 4.229 -17.087 1.00 97.44 129 LYS A C 1
ATOM 1003 O O . LYS A 1 129 ? 16.255 5.084 -17.606 1.00 97.44 129 LYS A O 1
ATOM 1008 N N . ARG A 1 130 ? 15.892 3.591 -15.967 1.00 97.12 130 ARG A N 1
ATOM 1009 C CA . ARG A 1 130 ? 17.120 3.846 -15.184 1.00 97.12 130 ARG A CA 1
ATOM 1010 C C . ARG A 1 130 ? 18.000 2.612 -15.012 1.00 97.12 130 ARG A C 1
ATOM 1012 O O . ARG A 1 130 ? 19.163 2.763 -14.661 1.00 97.12 130 ARG A O 1
ATOM 1019 N N . GLY A 1 131 ? 17.426 1.431 -15.192 1.00 95.31 131 GLY A N 1
ATOM 1020 C CA . GLY A 1 131 ? 18.061 0.140 -15.013 1.00 95.31 131 GLY A CA 1
ATOM 1021 C C . GLY A 1 131 ? 18.415 -0.529 -16.332 1.00 95.31 131 GLY A C 1
ATOM 1022 O O . GLY A 1 131 ? 18.467 0.101 -17.391 1.00 95.31 131 GLY A O 1
ATOM 1023 N N . THR A 1 132 ? 18.657 -1.829 -16.244 1.00 90.81 132 THR A N 1
ATOM 1024 C CA . THR A 1 132 ? 19.002 -2.688 -17.378 1.00 90.81 132 THR A CA 1
ATOM 1025 C C . THR A 1 132 ? 17.975 -3.795 -17.545 1.00 90.81 132 THR A C 1
ATOM 1027 O O . THR A 1 132 ? 17.493 -4.335 -16.557 1.00 90.81 132 THR A O 1
ATOM 1030 N N . GLY A 1 133 ? 17.716 -4.197 -18.788 1.00 95.12 133 GLY A N 1
ATOM 1031 C CA . GLY A 1 133 ? 16.779 -5.271 -19.108 1.00 95.12 133 GLY A CA 1
ATOM 1032 C C . GLY A 1 133 ? 15.400 -4.771 -19.530 1.00 95.12 133 GLY A C 1
ATOM 1033 O O . GLY A 1 133 ? 15.172 -3.579 -19.742 1.00 95.12 133 GLY A O 1
ATOM 1034 N N . GLU A 1 134 ? 14.494 -5.719 -19.736 1.00 97.25 134 GLU A N 1
ATOM 1035 C CA . GLU A 1 134 ? 13.186 -5.466 -20.335 1.00 97.25 134 GLU A CA 1
ATOM 1036 C C . GLU A 1 134 ? 12.126 -5.134 -19.284 1.00 97.25 134 GLU A C 1
ATOM 1038 O O . GLU A 1 134 ? 12.236 -5.510 -18.117 1.00 97.25 134 GLU A O 1
ATOM 1043 N N . ILE A 1 135 ? 11.061 -4.457 -19.715 1.00 98.31 135 ILE A N 1
ATOM 1044 C CA . ILE A 1 135 ? 9.842 -4.296 -18.921 1.00 98.31 135 ILE A CA 1
ATOM 1045 C C . ILE A 1 135 ? 8.863 -5.426 -19.252 1.00 98.31 135 ILE A C 1
ATOM 1047 O O . ILE A 1 135 ? 8.690 -5.786 -20.417 1.00 98.31 135 ILE A O 1
ATOM 1051 N N . ALA A 1 136 ? 8.214 -5.980 -18.231 1.00 98.50 136 ALA A N 1
ATOM 1052 C CA . ALA A 1 136 ? 7.168 -6.974 -18.398 1.00 98.50 136 ALA A CA 1
ATOM 1053 C C . ALA A 1 136 ? 5.977 -6.410 -19.191 1.00 98.50 136 ALA A C 1
ATOM 1055 O O . ALA A 1 136 ? 5.676 -5.213 -19.141 1.00 98.50 136 ALA A O 1
ATOM 1056 N N . ASP A 1 137 ? 5.265 -7.288 -19.904 1.00 97.88 137 ASP A N 1
ATOM 1057 C CA . ASP A 1 137 ? 4.072 -6.902 -20.659 1.00 97.88 137 ASP A CA 1
ATOM 1058 C C . ASP A 1 137 ? 3.030 -6.257 -19.727 1.00 97.88 137 ASP A C 1
ATOM 1060 O O . ASP A 1 137 ? 2.698 -6.773 -18.653 1.00 97.88 137 ASP A O 1
ATOM 1064 N N . ALA A 1 138 ? 2.477 -5.120 -20.153 1.00 97.69 138 ALA A N 1
ATOM 1065 C CA . ALA A 1 138 ? 1.534 -4.343 -19.355 1.00 97.69 138 ALA A CA 1
ATOM 1066 C C . ALA A 1 138 ? 0.284 -5.142 -18.935 1.00 97.69 138 ALA A C 1
ATOM 1068 O O . ALA A 1 138 ? -0.310 -4.856 -17.893 1.00 97.69 138 ALA A O 1
ATOM 1069 N N . LYS A 1 139 ? -0.130 -6.158 -19.705 1.00 98.06 139 LYS A N 1
ATOM 1070 C CA . LYS A 1 139 ? -1.232 -7.063 -19.350 1.00 98.06 139 LYS A CA 1
ATOM 1071 C C . LYS A 1 139 ? -0.856 -7.976 -18.187 1.00 98.06 139 LYS A C 1
ATOM 1073 O O . LYS A 1 139 ? -1.718 -8.227 -17.349 1.00 98.06 139 LYS A O 1
ATOM 1078 N N . ILE A 1 140 ? 0.395 -8.432 -18.104 1.00 97.94 140 ILE A N 1
ATOM 1079 C CA . ILE A 1 140 ? 0.890 -9.249 -16.985 1.00 97.94 140 ILE A CA 1
ATOM 1080 C C . ILE A 1 140 ? 0.962 -8.404 -15.712 1.00 97.94 140 ILE A C 1
ATOM 1082 O O . ILE A 1 140 ? 0.404 -8.796 -14.688 1.00 97.94 140 ILE A O 1
ATOM 1086 N 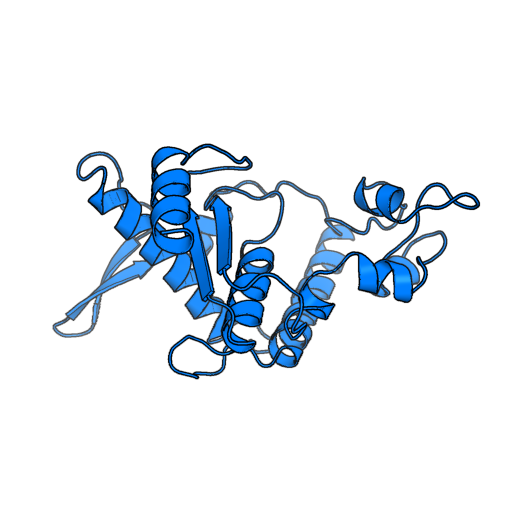N . ILE A 1 141 ? 1.522 -7.192 -15.797 1.00 98.25 141 ILE A N 1
ATOM 1087 C CA . ILE A 1 141 ? 1.543 -6.234 -14.676 1.00 98.25 141 ILE A CA 1
ATOM 1088 C C . ILE A 1 141 ? 0.113 -5.928 -14.205 1.00 98.25 141 ILE A C 1
ATOM 1090 O O . ILE A 1 141 ? -0.178 -5.933 -13.007 1.00 98.25 141 ILE A O 1
ATOM 1094 N N . LYS A 1 142 ? -0.816 -5.712 -15.147 1.00 97.69 142 LYS A N 1
ATOM 1095 C CA . LYS A 1 142 ? -2.234 -5.500 -14.837 1.00 97.69 142 LYS A CA 1
ATOM 1096 C C . LYS A 1 142 ? -2.845 -6.698 -14.106 1.00 97.69 142 LYS A C 1
ATOM 1098 O O . LYS A 1 142 ? -3.561 -6.495 -13.126 1.00 97.69 142 LYS A O 1
ATOM 1103 N N . MET A 1 143 ? -2.569 -7.911 -14.581 1.00 97.25 143 MET A N 1
ATOM 1104 C CA . MET A 1 143 ? -3.104 -9.158 -14.031 1.00 97.25 143 MET A CA 1
ATOM 1105 C C . MET A 1 143 ? -2.629 -9.423 -12.602 1.00 97.25 143 MET A C 1
ATOM 1107 O O . MET A 1 143 ? -3.415 -9.887 -11.781 1.00 97.25 143 MET A O 1
ATOM 1111 N N . ALA A 1 144 ? -1.385 -9.065 -12.285 1.00 97.12 144 ALA A N 1
ATOM 1112 C CA . ALA A 1 144 ? -0.811 -9.232 -10.952 1.00 97.12 144 ALA A CA 1
ATOM 1113 C C . ALA A 1 144 ? -1.356 -8.240 -9.902 1.00 97.12 144 ALA A C 1
ATOM 1115 O O . ALA A 1 144 ? -1.124 -8.418 -8.709 1.00 97.12 144 ALA A O 1
ATOM 1116 N N . ASN A 1 145 ? -2.080 -7.189 -10.307 1.00 97.62 145 ASN A N 1
ATOM 1117 C CA . ASN A 1 145 ? -2.497 -6.116 -9.405 1.00 97.62 145 ASN A CA 1
ATOM 1118 C C . ASN A 1 145 ? -4.016 -6.108 -9.151 1.00 97.62 145 ASN A C 1
ATOM 1120 O O . ASN A 1 145 ? -4.814 -5.730 -10.014 1.00 97.62 145 ASN A O 1
ATOM 1124 N N . ALA A 1 146 ? -4.407 -6.426 -7.911 1.00 97.12 146 ALA A N 1
ATOM 1125 C CA . ALA A 1 146 ? -5.798 -6.453 -7.452 1.00 97.12 146 ALA A CA 1
ATOM 1126 C C . ALA A 1 146 ? -6.552 -5.117 -7.628 1.00 97.12 146 ALA A C 1
ATOM 1128 O O . ALA A 1 146 ? -7.769 -5.127 -7.830 1.00 97.12 146 ALA A O 1
ATOM 1129 N N . MET A 1 147 ? -5.853 -3.973 -7.626 1.00 98.00 147 MET A N 1
ATOM 1130 C CA . MET A 1 147 ? -6.464 -2.654 -7.849 1.00 98.00 147 MET A CA 1
ATOM 1131 C C . MET A 1 147 ? -7.145 -2.533 -9.220 1.00 98.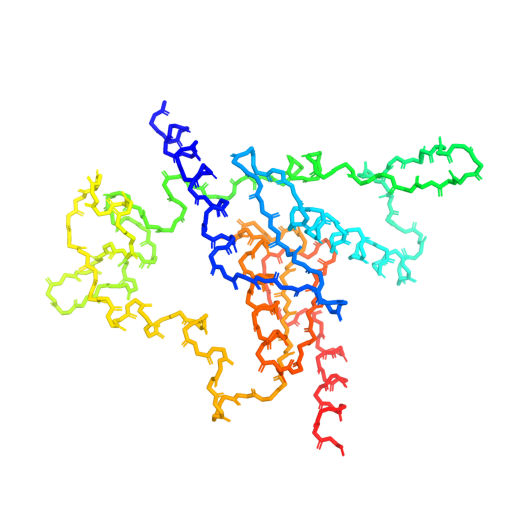00 147 MET A C 1
ATOM 1133 O O . MET A 1 147 ? -8.068 -1.738 -9.379 1.00 98.00 147 MET A O 1
ATOM 1137 N N . ASN A 1 148 ? -6.763 -3.351 -10.207 1.00 97.94 148 ASN A N 1
ATOM 1138 C CA . ASN A 1 148 ? -7.399 -3.356 -11.528 1.00 97.94 148 ASN A CA 1
ATOM 1139 C C . ASN A 1 148 ? -8.772 -4.044 -11.556 1.00 97.94 148 ASN A C 1
ATOM 1141 O O . ASN A 1 148 ? -9.463 -3.988 -12.575 1.00 97.94 148 ASN A O 1
ATOM 1145 N N . TYR A 1 149 ? -9.171 -4.700 -10.463 1.00 97.62 149 TYR A N 1
ATOM 1146 C CA . TYR A 1 149 ? -10.335 -5.589 -10.422 1.00 97.62 149 TYR A CA 1
ATOM 1147 C C . TYR A 1 149 ? -11.350 -5.227 -9.331 1.00 97.62 149 TYR A C 1
ATOM 1149 O O . TYR A 1 149 ? -12.278 -5.996 -9.085 1.00 97.62 149 TYR A O 1
ATOM 1157 N N . LEU A 1 150 ? -11.225 -4.053 -8.704 1.00 97.19 150 LEU A N 1
ATOM 1158 C CA . LEU A 1 150 ? -12.080 -3.626 -7.585 1.00 97.19 150 LEU A CA 1
ATOM 1159 C C . LEU A 1 150 ? -13.578 -3.657 -7.935 1.00 97.19 150 LEU A C 1
ATOM 1161 O O . LEU A 1 150 ? -14.399 -4.114 -7.141 1.00 97.19 150 LEU A O 1
ATOM 1165 N N . GLY A 1 151 ? -13.925 -3.220 -9.151 1.00 94.06 151 GLY A N 1
ATOM 1166 C CA . GLY A 1 151 ? -15.296 -3.192 -9.671 1.00 94.06 151 GLY A CA 1
ATOM 1167 C C . GLY A 1 151 ? -15.782 -4.506 -10.293 1.00 94.06 151 GLY A C 1
ATOM 1168 O O . GLY A 1 151 ? -16.860 -4.532 -10.881 1.00 94.06 151 GLY A O 1
ATOM 1169 N N . ASN A 1 152 ? -15.011 -5.597 -10.214 1.00 95.88 152 ASN A N 1
ATOM 1170 C CA . ASN A 1 152 ? -15.421 -6.873 -10.794 1.00 95.88 152 ASN A CA 1
ATOM 1171 C C . ASN A 1 152 ? -16.651 -7.431 -10.048 1.00 95.88 152 ASN A C 1
ATOM 1173 O O . ASN A 1 152 ? -16.598 -7.736 -8.849 1.00 95.88 152 ASN A O 1
ATOM 1177 N N . ALA A 1 153 ? -17.761 -7.585 -10.776 1.00 92.88 153 ALA A N 1
ATOM 1178 C CA . ALA A 1 153 ? -19.025 -8.101 -10.251 1.00 92.88 153 ALA A CA 1
ATOM 1179 C C . ALA A 1 153 ? -18.926 -9.563 -9.780 1.00 92.88 153 ALA A C 1
ATOM 1181 O O . ALA A 1 153 ? -19.647 -9.957 -8.867 1.00 92.88 153 ALA A O 1
ATOM 1182 N N . ASN A 1 154 ? -17.995 -10.333 -10.353 1.00 95.50 154 ASN A N 1
ATOM 1183 C CA . ASN A 1 154 ? -17.741 -11.730 -9.996 1.00 95.50 154 ASN A CA 1
ATOM 1184 C C . ASN A 1 154 ? -16.689 -11.887 -8.886 1.00 95.50 154 ASN A C 1
ATOM 1186 O O . ASN A 1 154 ? -16.422 -13.005 -8.454 1.00 95.50 154 ASN A O 1
ATOM 1190 N N . ALA A 1 155 ? -16.059 -10.796 -8.434 1.00 95.00 155 ALA A N 1
ATOM 1191 C CA . ALA A 1 155 ? -15.123 -10.856 -7.316 1.00 95.00 155 ALA A CA 1
ATOM 1192 C C . ALA A 1 155 ? -15.855 -11.082 -5.984 1.00 95.00 155 ALA A C 1
ATOM 1194 O O . ALA A 1 155 ? -17.059 -10.830 -5.868 1.00 95.00 155 ALA A O 1
ATOM 1195 N N . ALA A 1 156 ? -15.102 -11.500 -4.962 1.00 96.12 156 ALA A N 1
ATOM 1196 C CA . ALA A 1 156 ? -15.614 -11.680 -3.609 1.00 96.12 156 ALA A CA 1
ATOM 1197 C C . ALA A 1 156 ? -16.400 -10.447 -3.119 1.00 96.12 156 ALA A C 1
ATOM 1199 O O . ALA A 1 156 ? -16.162 -9.308 -3.533 1.00 96.12 156 ALA A O 1
ATOM 1200 N N . LYS A 1 157 ? -17.389 -10.686 -2.252 1.00 95.88 157 LYS A N 1
ATOM 1201 C CA . LYS A 1 157 ? -18.203 -9.624 -1.635 1.00 95.88 157 LYS A CA 1
ATOM 1202 C C . LYS A 1 157 ? -17.605 -9.131 -0.319 1.00 95.88 157 LYS A C 1
ATOM 1204 O O . LYS A 1 157 ? -17.721 -7.949 -0.005 1.00 95.88 157 LYS A O 1
ATOM 1209 N N . PHE A 1 158 ? -16.965 -10.038 0.416 1.00 98.00 158 PHE A N 1
ATOM 1210 C CA . PHE A 1 158 ? -16.442 -9.820 1.757 1.00 98.00 158 PHE A CA 1
ATOM 1211 C C . PHE A 1 158 ? -14.929 -10.016 1.760 1.00 98.00 158 PHE A C 1
ATOM 1213 O O . PHE A 1 158 ? -14.436 -11.033 1.277 1.00 98.00 158 PHE A O 1
ATOM 1220 N N . TYR A 1 159 ? -14.209 -9.050 2.318 1.00 98.38 159 TYR A N 1
ATOM 1221 C CA . TYR A 1 159 ? -12.756 -9.057 2.434 1.00 98.38 159 TYR A CA 1
ATOM 1222 C C . TYR A 1 159 ? -12.372 -8.833 3.889 1.00 98.38 159 TYR A C 1
ATOM 1224 O O . TYR A 1 159 ? -12.907 -7.937 4.542 1.00 98.38 159 TYR A O 1
ATOM 1232 N N . ARG A 1 160 ? -11.413 -9.614 4.382 1.00 98.62 160 ARG A N 1
ATOM 1233 C CA . ARG A 1 160 ? -10.735 -9.370 5.654 1.00 98.62 160 ARG A CA 1
ATOM 1234 C C . ARG A 1 160 ? -9.261 -9.156 5.361 1.00 98.62 160 ARG A C 1
ATOM 1236 O O . ARG A 1 160 ? -8.622 -10.042 4.808 1.00 98.62 160 ARG A O 1
ATOM 1243 N N . ILE A 1 161 ? -8.742 -7.979 5.689 1.00 98.69 161 ILE A N 1
ATOM 1244 C CA . ILE A 1 161 ? -7.366 -7.583 5.373 1.00 98.69 161 ILE A CA 1
ATOM 1245 C C . ILE A 1 161 ? -6.686 -7.134 6.666 1.00 98.69 161 ILE A C 1
ATOM 1247 O O . ILE A 1 161 ? -7.272 -6.403 7.472 1.00 98.69 161 ILE A O 1
ATOM 1251 N N . ARG A 1 162 ? -5.449 -7.585 6.873 1.00 98.62 162 ARG A N 1
ATOM 1252 C CA . ARG A 1 162 ? -4.591 -7.166 7.980 1.00 98.62 162 ARG A CA 1
ATOM 1253 C C . ARG A 1 162 ? -3.212 -6.791 7.453 1.00 98.62 162 ARG A C 1
ATOM 1255 O O . ARG A 1 162 ? -2.731 -7.412 6.514 1.00 98.62 162 ARG A O 1
ATOM 1262 N N . HIS A 1 163 ? -2.596 -5.794 8.077 1.00 98.56 163 HIS A N 1
ATOM 1263 C CA . HIS A 1 163 ? -1.184 -5.442 7.906 1.00 98.56 163 HIS A CA 1
ATOM 1264 C C . HIS A 1 163 ? -0.640 -5.068 9.277 1.00 98.56 163 HIS A C 1
ATOM 1266 O O . HIS A 1 163 ? -1.244 -4.232 9.944 1.00 98.56 163 HIS A O 1
ATOM 1272 N N . GLY A 1 164 ? 0.435 -5.702 9.735 1.00 97.56 164 GLY A N 1
ATOM 1273 C CA . GLY A 1 164 ? 0.976 -5.428 11.066 1.00 97.56 164 GLY A CA 1
ATOM 1274 C C . GLY A 1 164 ? 1.425 -3.970 11.211 1.00 97.56 164 GLY A C 1
ATOM 1275 O O . GLY A 1 164 ? 2.010 -3.409 10.290 1.00 97.56 164 GLY A O 1
ATOM 1276 N N . ALA A 1 165 ? 1.172 -3.328 12.356 1.00 95.69 165 ALA A N 1
ATOM 1277 C CA . ALA A 1 165 ? 1.623 -1.948 12.575 1.00 95.69 165 ALA A CA 1
ATOM 1278 C C . ALA A 1 165 ? 3.156 -1.821 12.535 1.00 95.69 165 ALA A C 1
ATOM 1280 O O . ALA A 1 165 ? 3.660 -0.763 12.178 1.00 95.69 165 ALA A O 1
ATOM 1281 N N . ALA A 1 166 ? 3.869 -2.894 12.892 1.00 94.44 166 ALA A N 1
ATOM 1282 C CA . ALA A 1 166 ? 5.324 -2.994 12.863 1.00 94.44 166 ALA A CA 1
ATOM 1283 C C . ALA A 1 166 ? 5.851 -3.761 11.629 1.00 94.44 166 ALA A C 1
ATOM 1285 O O . ALA A 1 166 ? 7.028 -4.114 11.583 1.00 94.44 166 ALA A O 1
ATOM 1286 N N . ASP A 1 167 ? 4.992 -4.065 10.648 1.00 96.94 167 ASP A N 1
ATOM 1287 C CA . ASP A 1 167 ? 5.391 -4.692 9.385 1.00 96.94 167 ASP A CA 1
ATOM 1288 C C . ASP A 1 167 ? 5.933 -3.625 8.419 1.00 96.94 167 ASP A C 1
ATOM 1290 O O . ASP A 1 167 ? 5.205 -2.717 7.999 1.00 96.94 167 ASP A O 1
ATOM 1294 N N . SER A 1 168 ? 7.219 -3.753 8.074 1.00 95.88 168 SER A N 1
ATOM 1295 C CA . SER A 1 168 ? 7.949 -2.858 7.173 1.00 95.88 168 SER A CA 1
ATOM 1296 C C . SER A 1 168 ? 8.332 -3.494 5.826 1.00 95.88 168 SER A C 1
ATOM 1298 O O . SER A 1 168 ? 9.077 -2.877 5.056 1.00 95.88 168 SER A O 1
ATOM 1300 N N . ASP A 1 169 ? 7.788 -4.670 5.486 1.00 97.19 169 ASP A N 1
ATOM 1301 C CA . ASP A 1 169 ? 8.015 -5.345 4.198 1.00 97.19 169 ASP A CA 1
ATOM 1302 C C . ASP A 1 169 ? 7.366 -4.585 3.030 1.00 97.19 169 ASP A C 1
ATOM 1304 O O . ASP A 1 169 ? 7.849 -4.619 1.890 1.00 97.19 169 ASP A O 1
ATOM 1308 N N . THR A 1 170 ? 6.294 -3.846 3.324 1.00 97.19 170 THR A N 1
ATOM 1309 C CA . THR A 1 170 ? 5.700 -2.826 2.457 1.00 97.19 170 THR A CA 1
ATOM 1310 C C . THR A 1 170 ? 5.144 -1.666 3.281 1.00 97.19 170 THR A C 1
ATOM 1312 O O . THR A 1 170 ? 4.896 -1.790 4.478 1.00 97.19 170 THR A O 1
ATOM 1315 N N . ALA A 1 171 ? 4.929 -0.511 2.650 1.00 96.88 171 ALA A N 1
ATOM 1316 C CA . ALA A 1 171 ? 4.325 0.627 3.334 1.00 96.88 171 ALA A CA 1
ATOM 1317 C C . ALA A 1 171 ? 2.850 0.340 3.656 1.00 96.88 171 ALA A C 1
ATOM 1319 O O . ALA A 1 171 ? 2.106 -0.080 2.771 1.00 96.88 171 ALA A O 1
ATOM 1320 N N . LEU A 1 172 ? 2.394 0.692 4.866 1.00 97.81 172 LEU A N 1
ATOM 1321 C CA . LEU A 1 172 ? 0.987 0.564 5.289 1.00 97.81 172 LEU A CA 1
ATOM 1322 C C . LEU A 1 172 ? -0.012 1.201 4.300 1.00 97.81 172 LEU A C 1
ATOM 1324 O O . LEU A 1 172 ? -1.158 0.766 4.185 1.00 97.81 172 LEU A O 1
ATOM 1328 N N . ALA A 1 173 ? 0.424 2.211 3.544 1.00 98.31 173 ALA A N 1
ATOM 1329 C CA . ALA A 1 173 ? -0.377 2.816 2.490 1.00 98.31 173 ALA A CA 1
ATOM 1330 C C . ALA A 1 173 ? -0.848 1.800 1.429 1.00 98.31 173 ALA A C 1
ATOM 1332 O O . ALA A 1 173 ? -1.947 1.957 0.912 1.00 98.31 173 ALA A O 1
ATOM 1333 N N . VAL A 1 174 ? -0.073 0.754 1.119 1.00 98.69 174 VAL A N 1
ATOM 1334 C CA . VAL A 1 174 ? -0.408 -0.246 0.088 1.00 98.69 174 VAL A CA 1
ATOM 1335 C C . VAL A 1 174 ? -1.678 -1.041 0.435 1.00 98.69 174 VAL A C 1
ATOM 1337 O O . VAL A 1 174 ? -2.651 -0.948 -0.320 1.00 98.69 174 VAL A O 1
ATOM 1340 N N . PRO A 1 175 ? -1.749 -1.778 1.562 1.00 98.69 175 PRO A N 1
ATOM 1341 C CA . PRO A 1 175 ? -2.967 -2.499 1.931 1.00 98.69 175 PRO A CA 1
ATOM 1342 C C . PRO A 1 175 ? -4.129 -1.556 2.268 1.00 98.69 175 PRO A C 1
ATOM 1344 O O . PRO A 1 175 ? -5.282 -1.894 1.996 1.00 98.69 175 PRO A O 1
ATOM 1347 N N . LEU A 1 176 ? -3.853 -0.356 2.792 1.00 98.69 176 LEU A N 1
ATOM 1348 C CA . LEU A 1 176 ? -4.890 0.641 3.055 1.00 98.69 176 LEU A CA 1
ATOM 1349 C C . LEU A 1 176 ? -5.540 1.161 1.760 1.00 98.69 176 LEU A C 1
ATOM 1351 O O . LEU A 1 176 ? -6.763 1.279 1.695 1.00 98.69 176 LEU A O 1
ATOM 1355 N N . ILE A 1 177 ? -4.752 1.426 0.712 1.00 98.88 177 ILE A N 1
ATOM 1356 C CA . ILE A 1 177 ? -5.260 1.807 -0.616 1.00 98.88 177 ILE A CA 1
ATOM 1357 C C . ILE A 1 177 ? -6.183 0.719 -1.172 1.00 98.88 177 ILE A C 1
ATOM 1359 O O . ILE A 1 177 ? -7.266 1.036 -1.666 1.00 98.88 177 ILE A O 1
ATOM 1363 N N . LEU A 1 178 ? -5.794 -0.554 -1.051 1.00 98.81 178 LEU A N 1
ATOM 1364 C CA . LEU A 1 178 ? -6.634 -1.673 -1.478 1.00 98.81 178 LEU A CA 1
ATOM 1365 C C . LEU A 1 178 ? -7.945 -1.731 -0.687 1.00 98.81 178 LEU A C 1
ATOM 1367 O O . LEU A 1 178 ? -9.015 -1.853 -1.283 1.00 98.81 178 LEU A O 1
ATOM 1371 N N . ALA A 1 179 ? -7.882 -1.605 0.641 1.00 98.75 179 ALA A N 1
ATOM 1372 C CA . ALA A 1 179 ? -9.064 -1.621 1.495 1.00 98.75 179 ALA A CA 1
ATOM 1373 C C . ALA A 1 179 ? -10.047 -0.490 1.142 1.00 98.75 179 ALA A C 1
ATOM 1375 O O . ALA A 1 179 ? -11.234 -0.750 0.941 1.00 98.75 179 ALA A O 1
ATOM 1376 N N . LEU A 1 180 ? -9.551 0.743 0.995 1.00 98.75 180 LEU A N 1
ATOM 1377 C CA . LEU A 1 180 ? -10.358 1.903 0.601 1.00 98.75 180 LEU A CA 1
ATOM 1378 C C . LEU A 1 180 ? -10.936 1.740 -0.810 1.00 98.75 180 LEU A C 1
ATOM 1380 O O . LEU A 1 180 ? -12.118 2.000 -1.024 1.00 98.75 180 LEU A O 1
ATOM 1384 N N . GLY A 1 181 ? -10.133 1.263 -1.765 1.00 98.62 181 GLY A N 1
ATOM 1385 C CA . GLY A 1 181 ? -10.578 1.010 -3.134 1.00 98.62 181 GLY A CA 1
ATOM 1386 C C . GLY A 1 181 ? -11.706 -0.024 -3.202 1.00 98.62 181 GLY A C 1
ATOM 1387 O O . GLY A 1 181 ? -12.714 0.199 -3.872 1.00 98.62 181 GLY A O 1
ATOM 1388 N N . LEU A 1 182 ? -11.585 -1.125 -2.455 1.00 98.62 182 LEU A N 1
ATOM 1389 C CA . LEU A 1 182 ? -12.629 -2.145 -2.334 1.00 98.62 182 LEU A CA 1
ATOM 1390 C C . LEU A 1 182 ? -13.906 -1.579 -1.690 1.00 98.62 182 LEU A C 1
ATOM 1392 O O . LEU A 1 182 ? -15.002 -1.819 -2.197 1.00 98.62 182 LEU A O 1
ATOM 1396 N N . GLN A 1 183 ? -13.783 -0.785 -0.620 1.00 98.25 183 GLN A N 1
ATOM 1397 C CA . GLN A 1 183 ? -14.926 -0.116 0.017 1.00 98.25 183 GLN A CA 1
ATOM 1398 C C . GLN A 1 183 ? -15.622 0.859 -0.941 1.00 98.25 183 GLN A C 1
ATOM 1400 O O . GLN A 1 183 ? -16.847 0.861 -1.043 1.00 98.25 183 GLN A O 1
ATOM 1405 N N . ASN A 1 184 ? -14.860 1.667 -1.682 1.00 98.31 184 ASN A N 1
ATOM 1406 C CA . ASN A 1 184 ? -15.395 2.599 -2.679 1.00 98.31 184 ASN A CA 1
ATOM 1407 C C . ASN A 1 184 ? -16.071 1.874 -3.855 1.00 98.31 184 ASN A C 1
ATOM 1409 O O . ASN A 1 184 ? -17.002 2.417 -4.445 1.00 98.31 184 ASN A O 1
ATOM 1413 N N . ALA A 1 185 ? -15.664 0.636 -4.149 1.00 97.62 185 ALA A N 1
ATOM 1414 C CA . ALA A 1 185 ? -16.322 -0.253 -5.107 1.00 97.62 185 ALA A CA 1
ATOM 1415 C C . ALA A 1 185 ? -17.529 -1.023 -4.522 1.00 97.62 185 ALA A C 1
ATOM 1417 O O . ALA A 1 185 ? -18.069 -1.917 -5.176 1.00 97.62 185 ALA A O 1
ATOM 1418 N N . GLY A 1 186 ? -17.963 -0.703 -3.298 1.00 96.75 186 GLY A N 1
ATOM 1419 C CA . GLY A 1 186 ? -19.140 -1.300 -2.661 1.00 96.75 186 GLY A CA 1
ATOM 1420 C C . GLY A 1 186 ? -18.908 -2.684 -2.052 1.00 96.75 186 GLY A C 1
ATOM 1421 O O . GLY A 1 186 ? -19.874 -3.389 -1.758 1.00 96.75 186 GLY A O 1
ATOM 1422 N N . LYS A 1 187 ? -17.650 -3.103 -1.865 1.00 97.69 187 LYS A N 1
ATOM 1423 C CA . LYS A 1 187 ? -17.318 -4.356 -1.174 1.00 97.69 187 LYS A CA 1
ATOM 1424 C C . LYS A 1 187 ? -17.342 -4.159 0.342 1.00 97.69 187 LYS A C 1
ATOM 1426 O O . LYS A 1 187 ? -17.006 -3.090 0.852 1.00 97.69 187 LYS A O 1
ATOM 1431 N N . THR A 1 188 ? -17.687 -5.210 1.082 1.00 97.31 188 THR A N 1
ATOM 1432 C CA . THR A 1 188 ? -17.595 -5.209 2.546 1.00 97.31 188 THR A CA 1
ATOM 1433 C C . THR A 1 188 ? -16.171 -5.561 2.954 1.00 97.31 188 THR A C 1
ATOM 1435 O O . THR A 1 188 ? -15.710 -6.669 2.688 1.00 97.31 188 THR A O 1
ATOM 1438 N N . VAL A 1 189 ? -15.472 -4.630 3.604 1.00 98.19 189 VAL A N 1
ATOM 1439 C CA . VAL A 1 189 ? -14.064 -4.803 3.986 1.00 98.19 189 VAL A CA 1
ATOM 1440 C C . VAL A 1 189 ? -13.898 -4.634 5.492 1.00 98.19 189 VAL A C 1
ATOM 1442 O O . VAL A 1 189 ? -14.151 -3.557 6.029 1.00 98.19 189 VAL A O 1
ATOM 1445 N N . ASP A 1 190 ? -13.435 -5.691 6.151 1.00 98.25 190 ASP A N 1
ATOM 1446 C CA . ASP A 1 190 ? -12.915 -5.682 7.517 1.00 98.25 190 ASP A CA 1
ATOM 1447 C C . ASP A 1 190 ? -11.393 -5.473 7.439 1.00 98.25 190 ASP A C 1
ATOM 1449 O O . ASP A 1 190 ? -10.629 -6.417 7.221 1.00 98.25 190 ASP A O 1
ATOM 1453 N N . PHE A 1 191 ? -10.955 -4.218 7.548 1.00 98.50 191 PHE A N 1
ATOM 1454 C CA . PHE A 1 191 ? -9.542 -3.838 7.541 1.00 98.50 191 PHE A CA 1
ATOM 1455 C C . PHE A 1 191 ? -9.090 -3.443 8.944 1.00 98.50 191 PHE A C 1
ATOM 1457 O O . PHE A 1 191 ? -9.770 -2.672 9.621 1.00 98.50 191 PHE A O 1
ATOM 1464 N N . ALA A 1 192 ? -7.926 -3.934 9.365 1.00 97.81 192 ALA A N 1
ATOM 1465 C CA . ALA A 1 192 ? -7.288 -3.489 10.595 1.00 97.81 192 ALA A CA 1
ATOM 1466 C C . ALA A 1 192 ? -5.765 -3.544 10.477 1.00 97.81 192 ALA A C 1
ATOM 1468 O O . ALA A 1 192 ? -5.214 -4.304 9.680 1.00 97.81 192 ALA A O 1
ATOM 1469 N N . VAL A 1 193 ? -5.105 -2.760 11.324 1.00 97.81 193 VAL A N 1
ATOM 1470 C CA . VAL A 1 193 ? -3.648 -2.704 11.436 1.00 97.81 193 VAL A CA 1
ATOM 1471 C C . VAL A 1 193 ? -3.277 -3.173 12.838 1.00 97.81 193 VAL A C 1
ATOM 1473 O O . VAL A 1 193 ? -3.361 -2.365 13.752 1.00 97.81 193 VAL A O 1
ATOM 1476 N N . PRO A 1 194 ? -2.988 -4.455 13.101 1.00 96.00 194 PRO A N 1
ATOM 1477 C CA . PRO A 1 194 ? -2.773 -4.918 14.474 1.00 96.00 194 PRO A CA 1
ATOM 1478 C C . PRO A 1 194 ? -1.524 -4.289 15.104 1.00 96.00 194 PRO A C 1
ATOM 1480 O O . PRO A 1 194 ? -0.435 -4.350 14.533 1.00 96.00 194 PRO A O 1
ATOM 1483 N N . TRP A 1 195 ? -1.682 -3.648 16.267 1.00 94.00 195 TRP A N 1
ATOM 1484 C CA . TRP A 1 195 ? -0.583 -2.961 16.951 1.00 94.00 195 TRP A CA 1
ATOM 1485 C C . TRP A 1 195 ? 0.500 -3.948 17.394 1.00 94.00 195 TRP A C 1
ATOM 1487 O O . TRP A 1 195 ? 0.182 -5.024 17.895 1.00 94.00 195 TRP A O 1
ATOM 1497 N N . GLY A 1 196 ? 1.773 -3.582 17.233 1.00 91.06 196 GLY A N 1
ATOM 1498 C CA . GLY A 1 196 ? 2.920 -4.409 17.632 1.00 91.06 196 GLY A CA 1
ATOM 1499 C C . GLY A 1 196 ? 3.163 -5.655 16.769 1.00 91.06 196 GLY A C 1
ATOM 1500 O O . GLY A 1 196 ? 4.218 -6.270 16.884 1.00 91.06 196 GLY A O 1
ATOM 1501 N N . GLN A 1 197 ? 2.235 -6.011 15.880 1.00 95.19 197 GLN A N 1
ATOM 1502 C CA . GLN A 1 197 ? 2.399 -7.119 14.947 1.00 95.19 197 GLN A CA 1
ATOM 1503 C C . GLN A 1 197 ? 3.379 -6.731 13.833 1.00 95.19 197 GLN A C 1
ATOM 1505 O O . GLN A 1 197 ? 3.192 -5.702 13.181 1.00 95.19 197 GLN A O 1
ATOM 1510 N N . GLY A 1 198 ? 4.404 -7.558 13.620 1.00 95.06 198 GLY A N 1
ATOM 1511 C CA . GLY A 1 198 ? 5.326 -7.466 12.483 1.00 95.06 198 GLY A CA 1
ATOM 1512 C C . GLY A 1 198 ? 4.842 -8.271 11.273 1.00 95.06 198 GLY A C 1
ATOM 1513 O O . GLY A 1 198 ? 3.669 -8.648 11.199 1.00 95.06 198 GLY A O 1
ATOM 1514 N N . HIS A 1 199 ? 5.754 -8.573 10.349 1.00 96.50 199 HIS A N 1
ATOM 1515 C CA . HIS A 1 199 ? 5.434 -9.356 9.157 1.00 96.50 199 HIS A CA 1
ATOM 1516 C C . HIS A 1 199 ? 4.966 -10.779 9.500 1.00 96.50 199 HIS A C 1
ATOM 1518 O O . HIS A 1 199 ? 5.635 -11.505 10.237 1.00 96.50 199 HIS A O 1
ATOM 1524 N N . GLY A 1 200 ? 3.798 -11.173 8.986 1.00 96.12 200 GLY A N 1
ATOM 1525 C CA . GLY A 1 200 ? 3.220 -12.497 9.218 1.00 96.12 200 GLY A CA 1
ATOM 1526 C C . GLY A 1 200 ? 1.708 -12.568 9.000 1.00 96.12 200 GLY A C 1
ATOM 1527 O O . GLY A 1 200 ? 1.048 -11.569 8.717 1.00 96.12 200 GLY A O 1
ATOM 1528 N N . GLY A 1 201 ? 1.159 -13.771 9.163 1.00 97.38 201 GLY A N 1
ATOM 1529 C CA . GLY A 1 201 ? -0.271 -14.075 9.059 1.00 97.38 201 GLY A CA 1
ATOM 1530 C C . GLY A 1 201 ? -0.720 -15.038 10.157 1.00 97.38 201 GLY A C 1
ATOM 1531 O O . GLY A 1 201 ? 0.085 -15.439 10.993 1.00 97.38 201 GLY A O 1
ATOM 1532 N N . ASP A 1 202 ? -2.009 -15.379 10.167 1.00 97.69 202 ASP A N 1
ATOM 1533 C CA . ASP A 1 202 ? -2.619 -16.394 11.044 1.00 97.69 202 ASP A CA 1
ATOM 1534 C C . ASP A 1 202 ? -2.388 -16.205 12.558 1.00 97.69 202 ASP A C 1
ATOM 1536 O O . ASP A 1 202 ? -2.598 -17.115 13.355 1.00 97.69 202 ASP A O 1
ATOM 1540 N N . TYR A 1 203 ? -2.016 -15.000 12.991 1.00 96.75 203 TYR A N 1
ATOM 1541 C CA . TYR A 1 203 ? -1.814 -14.656 14.403 1.00 96.75 203 TYR A CA 1
ATOM 1542 C C . TYR A 1 203 ? -3.123 -14.328 15.144 1.00 96.75 203 TYR A C 1
ATOM 1544 O O . TYR A 1 203 ? -3.121 -14.213 16.367 1.00 96.75 203 TYR A O 1
ATOM 1552 N N . ASP A 1 204 ? -4.244 -14.158 14.429 1.00 96.25 204 ASP A N 1
ATOM 1553 C CA . ASP A 1 204 ? -5.546 -13.767 14.988 1.00 96.25 204 ASP A CA 1
ATOM 1554 C C . ASP A 1 204 ? -6.693 -14.731 14.624 1.00 96.25 204 ASP A C 1
ATOM 1556 O O . ASP A 1 204 ? -7.825 -14.304 14.376 1.00 96.25 204 ASP A O 1
ATOM 1560 N N . LEU A 1 205 ? -6.419 -16.045 14.625 1.00 98.12 205 LEU A N 1
ATOM 1561 C CA . LEU A 1 205 ? -7.363 -17.099 14.207 1.00 98.12 205 LEU A CA 1
ATOM 1562 C C . LEU A 1 205 ? -8.739 -17.015 14.882 1.00 98.12 205 LEU A C 1
ATOM 1564 O O . LEU A 1 205 ? -9.755 -17.148 14.205 1.00 98.12 205 LEU A O 1
ATOM 1568 N N . ASP A 1 206 ? -8.807 -16.714 16.179 1.00 96.94 206 ASP A N 1
ATOM 1569 C CA . ASP A 1 206 ? -10.090 -16.572 16.882 1.00 96.94 206 ASP A CA 1
ATOM 1570 C C . ASP A 1 206 ? -10.931 -15.398 16.351 1.00 96.94 206 ASP A C 1
ATOM 1572 O O . ASP A 1 206 ? -12.164 -15.434 16.354 1.00 96.94 206 ASP A O 1
ATOM 1576 N N . GLU A 1 207 ? -10.295 -14.309 15.912 1.00 96.12 207 GLU A N 1
ATOM 1577 C CA . GLU A 1 207 ? -10.981 -13.191 15.256 1.00 96.12 207 GLU A CA 1
ATOM 1578 C C . GLU A 1 207 ? -11.324 -13.508 13.804 1.00 96.12 207 GLU A C 1
ATOM 1580 O O . GLU A 1 207 ? -12.394 -13.113 13.336 1.00 96.12 207 GLU A O 1
ATOM 1585 N N . LEU A 1 208 ? -10.445 -14.225 13.102 1.00 98.19 208 LEU A N 1
ATOM 1586 C CA . LEU A 1 208 ? -10.690 -14.707 11.748 1.00 98.19 208 LEU A CA 1
ATOM 1587 C C . LEU A 1 208 ? -11.907 -15.636 11.708 1.00 98.19 208 LEU A C 1
ATOM 1589 O O . LEU A 1 208 ? -12.833 -15.380 10.943 1.00 98.19 208 LEU A O 1
ATOM 1593 N N . PHE A 1 209 ? -11.961 -16.664 12.555 1.00 98.25 209 PHE A N 1
ATOM 1594 C CA . PHE A 1 209 ? -13.065 -17.625 12.586 1.00 98.25 209 PHE A CA 1
ATOM 1595 C C . PHE A 1 209 ? -14.380 -16.975 13.011 1.00 98.25 209 PHE A C 1
ATOM 1597 O O . PHE A 1 209 ? -15.408 -17.226 12.388 1.00 98.25 209 PHE A O 1
ATOM 1604 N N . ARG A 1 210 ? -14.356 -16.046 13.977 1.00 97.75 210 ARG A N 1
ATOM 1605 C CA . ARG A 1 210 ? -15.544 -15.238 14.306 1.00 97.75 210 ARG A CA 1
ATOM 1606 C C . ARG A 1 210 ? -15.995 -14.354 13.146 1.00 97.75 210 ARG A C 1
ATOM 1608 O O . ARG A 1 210 ? -17.192 -14.138 12.979 1.00 97.75 210 ARG A O 1
ATOM 1615 N N . TRP A 1 211 ? -15.069 -13.808 12.358 1.00 98.12 211 TRP A N 1
ATOM 1616 C CA . TRP A 1 211 ? -15.423 -13.055 11.156 1.00 98.12 211 TRP A CA 1
ATOM 1617 C C . TRP A 1 211 ? -16.047 -13.961 10.090 1.00 98.12 211 TRP A C 1
ATOM 1619 O O . TRP A 1 211 ? -17.106 -13.604 9.579 1.00 98.12 211 TRP A O 1
ATOM 1629 N N . ILE A 1 212 ? -15.460 -15.134 9.824 1.00 98.19 212 ILE A N 1
ATOM 1630 C CA . ILE A 1 212 ? -16.014 -16.132 8.895 1.00 98.19 212 ILE A CA 1
ATOM 1631 C C . ILE A 1 212 ? -17.438 -16.492 9.317 1.00 98.19 212 ILE A C 1
ATOM 1633 O O . ILE A 1 212 ? -18.355 -16.358 8.513 1.00 98.19 212 ILE A O 1
ATOM 1637 N N . ASP A 1 213 ? -17.638 -16.841 10.590 1.00 97.62 213 ASP A N 1
ATOM 1638 C CA . ASP A 1 213 ? -18.944 -17.182 11.154 1.00 97.62 213 ASP A CA 1
ATOM 1639 C C . ASP A 1 213 ? -20.006 -16.101 10.915 1.00 97.62 213 ASP A C 1
ATOM 1641 O O . ASP A 1 213 ? -21.153 -16.437 10.650 1.00 97.62 213 ASP A O 1
ATOM 1645 N N . ARG A 1 214 ? -19.649 -14.812 10.984 1.00 96.00 214 ARG A N 1
ATOM 1646 C CA . ARG A 1 214 ? -20.587 -13.702 10.725 1.00 96.00 214 ARG A CA 1
ATOM 1647 C C . ARG A 1 214 ? -20.915 -13.497 9.248 1.00 96.00 214 ARG A C 1
ATOM 1649 O O . ARG A 1 214 ? -21.907 -12.848 8.948 1.00 96.00 214 ARG A O 1
ATOM 1656 N N . VAL A 1 215 ? -20.040 -13.937 8.348 1.00 95.50 215 VAL A N 1
ATOM 1657 C CA . VAL A 1 215 ? -20.194 -13.731 6.902 1.00 95.50 215 VAL A CA 1
ATOM 1658 C C . VAL A 1 215 ? -20.920 -14.903 6.242 1.00 95.50 215 VAL A C 1
ATOM 1660 O O . VAL A 1 215 ? -21.605 -14.701 5.241 1.00 95.50 215 VAL A O 1
ATOM 1663 N N . VAL A 1 216 ? -20.757 -16.120 6.773 1.00 92.56 216 VAL A N 1
ATOM 1664 C CA . VAL A 1 216 ? -21.316 -17.347 6.176 1.00 92.56 216 VAL A CA 1
ATOM 1665 C C . VAL A 1 216 ? -22.622 -17.824 6.811 1.00 92.56 216 VAL A C 1
ATOM 1667 O O . VAL A 1 216 ? -23.313 -18.628 6.187 1.00 92.56 216 VAL A O 1
ATOM 1670 N N . LYS A 1 217 ? -22.941 -1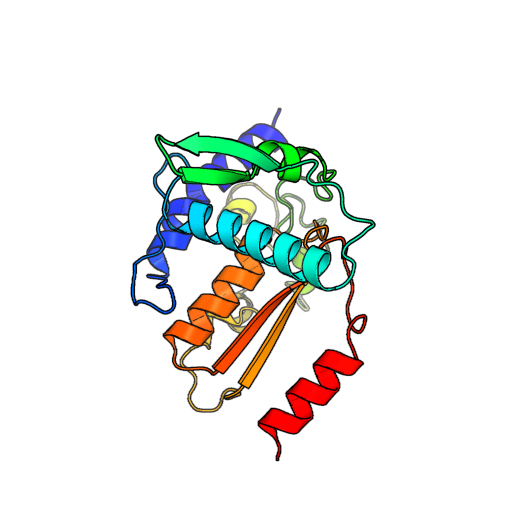7.386 8.034 1.00 77.31 217 LYS A N 1
ATOM 1671 C CA . LYS A 1 217 ? -24.207 -17.695 8.719 1.00 77.31 217 LYS A CA 1
ATOM 1672 C C . LYS A 1 217 ? -25.236 -16.607 8.446 1.00 77.31 217 LYS A C 1
ATOM 1674 O O . LYS A 1 217 ? -26.417 -16.978 8.286 1.00 77.31 217 LYS A O 1
#

pLDDT: mean 93.59, std 9.18, range [50.47, 98.88]

Sequence (217 aa):
AEQKELSAALKSAFPAYVNSLNLKDAKGRALTLEPSGEGSFKEYVKKTLSDSFAAAKSREKSLLKPEFFTLETHGCTLEYDFKFEDFVLSMPRAKATPAFDGLELQNPENDFFGDADAAAKHFTEFSAKRGTGEIADAKIIKMANAMNYLGNANAAKFYRIRHGAADSDTALAVPLILALGLQNAGKTVDFAVPWGQGHGGDYDLDELFRWIDRVVK